Protein AF-A0A1Y1W2U8-F1 (afdb_monomer_lite)

Secondary structure (DSSP, 8-state):
-----------------------PPPP---EE-TT--S-SSPPEE-SSSEEEEE--HHHHHHHHHHHHH-GGGGGGSPPEEEEEEETTEEEEEEE-TTTT-SSEEEEEEEE-S--S-TT--HHHHHHHHHHHHTSHHHHHSEEEEEEEEEEGGGTEEEEE-HHHHHH--HHHHHHHHHHHTB-SS-B-TTHHHHHHHHHHHHHHHHHT-TT---SS-EEEEEEE-

Foldseek 3Di:
DDDDDDDDDDDDDDDPPPPPDPPPPDDQDWAWDPPDFFDDFTWTDRDLFKIWTWDDPVVVVVLVCCVPPQVLCPVQDWDFPDWDDDPPTITGMTTDPCSPAPAKKKWKKWFALAFADPPHPPVRRVVRNVLSVQACCNVPRIWTAKTWAAAPVVRDIDIDHRVNRSVDDPVVRVVVVQVSQDNNVDGVCVCVVVVVVVVVSNVVSVVPDPPDDHHRHIRMDIDHD

pLDDT: mean 89.33, std 16.59, range [31.64, 98.75]

Organism: NCBI:txid61395

Sequence (225 aa):
MDVSGDELGQPWLDEEATFHGPVTPPSLALTPFVNQVGGHTPFLKFSGSAICKPMNERERAFYEAVDYLHRDLYRFVPSCLGVVNVTTHQFILMSDLTASMRRPCILDLKMGTRQHGVNAPAKKVVSQTIKCAATTSKELGVRMCGLQVYKADRNRFLFQDKYYGRSLNKFTFQRSLLEFLDNGETVFAYLIPALLVKLRSLYRTVEQMHGFRFFGSSLLLVYDG

Structure (mmCIF, N/CA/C/O backbone):
data_AF-A0A1Y1W2U8-F1
#
_entry.id   AF-A0A1Y1W2U8-F1
#
loop_
_atom_site.group_PDB
_atom_site.id
_atom_site.type_symbol
_atom_site.label_atom_id
_atom_site.label_alt_id
_atom_site.label_comp_id
_atom_site.label_asym_id
_atom_site.label_entity_id
_atom_site.label_seq_id
_atom_site.pdbx_PDB_ins_code
_atom_site.Cartn_x
_atom_site.Cartn_y
_atom_site.Cartn_z
_atom_site.occupancy
_atom_site.B_iso_or_equiv
_atom_site.auth_seq_id
_atom_site.auth_comp_id
_atom_site.auth_asym_id
_atom_site.auth_atom_id
_atom_site.pdbx_PDB_model_num
ATOM 1 N N . MET A 1 1 ? -32.022 78.544 -49.294 1.00 37.06 1 MET A N 1
ATOM 2 C CA . MET A 1 1 ? -32.020 79.659 -48.332 1.00 37.06 1 MET A CA 1
ATOM 3 C C . MET A 1 1 ? -31.590 79.070 -47.001 1.00 37.06 1 MET A C 1
ATOM 5 O O . MET A 1 1 ? -32.339 78.270 -46.462 1.00 37.06 1 MET A O 1
ATOM 9 N N . ASP A 1 2 ? -30.316 79.264 -46.639 1.00 31.64 2 ASP A N 1
ATOM 10 C CA . ASP A 1 2 ? -29.862 79.914 -45.389 1.00 31.64 2 ASP A CA 1
ATOM 11 C C . ASP A 1 2 ? -30.892 79.972 -44.231 1.00 31.64 2 ASP A C 1
ATOM 13 O O . ASP A 1 2 ? -32.041 80.321 -44.478 1.00 31.64 2 ASP A O 1
ATOM 17 N N . VAL A 1 3 ? -30.599 79.719 -42.947 1.00 35.75 3 VAL A N 1
ATOM 18 C CA . VAL A 1 3 ? -29.365 79.845 -42.140 1.00 35.75 3 VAL A CA 1
ATOM 19 C C . VAL A 1 3 ? -29.547 79.042 -40.823 1.00 35.75 3 VAL A C 1
ATOM 21 O O . VAL A 1 3 ? -30.685 78.831 -40.410 1.00 35.75 3 VAL A O 1
ATOM 24 N N . SER A 1 4 ? -28.426 78.722 -40.148 1.00 36.69 4 SER A N 1
ATOM 25 C CA . SER A 1 4 ? -28.206 78.610 -38.674 1.00 36.69 4 SER A CA 1
ATOM 26 C C . SER A 1 4 ? -29.020 77.567 -37.884 1.00 36.69 4 SER A C 1
ATOM 28 O O . SER A 1 4 ? -30.240 77.586 -37.895 1.00 36.69 4 SER A O 1
ATOM 30 N N . GLY A 1 5 ? -28.444 76.627 -37.130 1.00 35.59 5 GLY A N 1
ATOM 31 C CA . GLY A 1 5 ? -27.203 76.694 -36.356 1.00 35.59 5 GLY A CA 1
ATOM 32 C C . GLY A 1 5 ? -27.474 77.332 -34.994 1.00 35.59 5 GLY A C 1
ATOM 33 O O . GLY A 1 5 ? -27.320 78.538 -34.885 1.00 35.59 5 GLY A O 1
ATOM 34 N N . ASP A 1 6 ? -27.873 76.527 -34.005 1.00 39.47 6 ASP A N 1
ATOM 35 C CA . ASP A 1 6 ? -27.791 76.879 -32.585 1.00 39.47 6 ASP A CA 1
ATOM 36 C C . ASP A 1 6 ? -27.517 75.634 -31.730 1.00 39.47 6 ASP A C 1
ATOM 38 O O . ASP A 1 6 ? -27.919 74.509 -32.038 1.00 39.47 6 ASP A O 1
ATOM 42 N N . GLU A 1 7 ? -26.727 75.883 -30.699 1.00 41.50 7 GLU A N 1
ATOM 43 C CA . GLU A 1 7 ? -25.855 74.980 -29.968 1.00 41.50 7 GLU A CA 1
ATOM 44 C C . GLU A 1 7 ? -26.491 74.315 -28.731 1.00 41.50 7 GLU A C 1
ATOM 46 O O . GLU A 1 7 ? -27.342 74.877 -28.051 1.00 41.50 7 GLU A O 1
ATOM 51 N N . LEU A 1 8 ? -25.912 73.154 -28.397 1.00 38.06 8 LEU A N 1
ATOM 52 C CA . LEU A 1 8 ? -25.635 72.624 -27.052 1.00 38.06 8 LEU A CA 1
ATOM 53 C C . LEU A 1 8 ? -26.800 72.181 -26.146 1.00 38.06 8 LEU A C 1
ATOM 55 O O . LEU A 1 8 ? -27.427 72.948 -25.424 1.00 38.06 8 LEU A O 1
ATOM 59 N N . GLY A 1 9 ? -26.907 70.855 -26.028 1.00 34.41 9 GLY A N 1
ATOM 60 C CA . GLY A 1 9 ? -27.528 70.174 -24.895 1.00 34.41 9 GLY A CA 1
ATOM 61 C C . GLY A 1 9 ? -27.227 68.676 -24.912 1.00 34.41 9 GLY A C 1
ATOM 62 O O . GLY A 1 9 ? -28.060 67.890 -25.349 1.00 34.41 9 GLY A O 1
ATOM 63 N N . GLN A 1 10 ? -26.035 68.267 -24.464 1.00 43.19 10 GLN A N 1
ATOM 64 C CA . GLN A 1 10 ? -25.821 66.881 -24.028 1.00 43.19 10 GLN A CA 1
ATOM 65 C C . GLN A 1 10 ? -26.338 66.723 -22.598 1.00 43.19 10 GLN A C 1
ATOM 67 O O . GLN A 1 10 ? -26.112 67.598 -21.761 1.00 43.19 10 GLN A O 1
ATOM 72 N N . PRO A 1 11 ? -26.959 65.579 -22.296 1.00 40.44 11 PRO A N 1
ATOM 73 C CA . PRO A 1 11 ? -26.415 64.788 -21.199 1.00 40.44 11 PRO A CA 1
ATOM 74 C C . PRO A 1 11 ? -26.248 63.322 -21.613 1.00 40.44 11 PRO A C 1
ATOM 76 O O . PRO A 1 11 ? -27.219 62.609 -21.852 1.00 40.44 11 PRO A O 1
ATOM 79 N N . TRP A 1 12 ? -24.994 62.876 -21.661 1.00 40.62 12 TRP A N 1
ATOM 80 C CA . TRP A 1 12 ? -24.642 61.464 -21.544 1.00 40.62 12 TRP A CA 1
ATOM 81 C C . TRP A 1 12 ? -24.777 61.056 -20.076 1.00 40.62 12 TRP A C 1
ATOM 83 O O . TRP A 1 12 ? -23.964 61.492 -19.269 1.00 40.62 12 TRP A O 1
ATOM 93 N N . LEU A 1 13 ? -25.792 60.259 -19.752 1.00 35.19 13 LEU A N 1
ATOM 94 C CA . LEU A 1 13 ? -25.965 59.479 -18.516 1.00 35.19 13 LEU A CA 1
ATOM 95 C C . LEU A 1 13 ? -26.968 58.365 -18.877 1.00 35.19 13 LEU A C 1
ATOM 97 O O . LEU A 1 13 ? -28.013 58.678 -19.438 1.00 35.19 13 LEU A O 1
ATOM 101 N N . ASP A 1 14 ? -26.816 57.067 -18.656 1.00 40.28 14 ASP A N 1
ATOM 102 C CA . ASP A 1 14 ? -25.755 56.206 -18.157 1.00 40.28 14 ASP A CA 1
ATOM 103 C C . ASP A 1 14 ? -26.109 54.818 -18.723 1.00 40.28 14 ASP A C 1
ATOM 105 O O . ASP A 1 14 ? -27.101 54.218 -18.311 1.00 40.28 14 ASP A O 1
ATOM 109 N N . GLU A 1 15 ? -25.340 54.283 -19.669 1.00 47.16 15 GLU A N 1
ATOM 110 C CA . GLU A 1 15 ? -25.237 52.826 -19.783 1.00 47.16 15 GLU A CA 1
ATOM 111 C C . GLU A 1 15 ? -23.940 52.454 -19.077 1.00 47.16 15 GLU A C 1
ATOM 113 O O . GLU A 1 15 ? -22.875 52.357 -19.690 1.00 47.16 15 GLU A O 1
ATOM 118 N N . GLU A 1 16 ? -24.020 52.290 -17.752 1.00 43.59 16 GLU A N 1
ATOM 119 C CA . GLU A 1 16 ? -23.020 51.527 -17.014 1.00 43.59 16 GLU A CA 1
ATOM 120 C C . GLU A 1 16 ? -23.028 50.103 -17.579 1.00 43.59 16 GLU A C 1
ATOM 122 O O . GLU A 1 16 ? -23.722 49.202 -17.101 1.00 43.59 16 GLU A O 1
ATOM 127 N N . ALA A 1 17 ? -22.234 49.890 -18.628 1.00 48.28 17 ALA A N 1
ATOM 128 C CA . ALA A 1 17 ? -21.710 48.584 -18.945 1.00 48.28 17 ALA A CA 1
ATOM 129 C C . ALA A 1 17 ? -20.953 48.138 -17.696 1.00 48.28 17 ALA A C 1
ATOM 131 O O . ALA A 1 17 ? -19.820 48.555 -17.447 1.00 48.28 17 ALA A O 1
ATOM 132 N N . THR A 1 18 ? -21.624 47.339 -16.870 1.00 47.94 18 THR A N 1
ATOM 133 C CA . THR A 1 18 ? -21.031 46.667 -15.725 1.00 47.94 18 THR A CA 1
ATOM 134 C C . THR A 1 18 ? -19.864 45.856 -16.261 1.00 47.94 18 THR A C 1
ATOM 136 O O . THR A 1 18 ? -20.018 44.782 -16.840 1.00 47.94 18 THR A O 1
ATOM 139 N N . PHE A 1 19 ? -18.665 46.423 -16.131 1.00 46.22 19 PHE A N 1
ATOM 140 C CA . PHE A 1 19 ? -17.428 45.744 -16.449 1.00 46.22 19 PHE A CA 1
ATOM 141 C C . PHE A 1 19 ? -17.278 44.639 -15.411 1.00 46.22 19 PHE A C 1
ATOM 143 O O . PHE A 1 19 ? -16.719 44.829 -14.330 1.00 46.22 19 PHE A O 1
ATOM 150 N N . HIS A 1 20 ? -17.833 43.471 -15.724 1.00 58.91 20 HIS A N 1
ATOM 151 C CA . HIS A 1 20 ? -17.454 42.235 -15.077 1.00 58.91 20 HIS A CA 1
ATOM 152 C C . HIS A 1 20 ? -15.973 42.047 -15.397 1.00 58.91 20 HIS A C 1
ATOM 154 O O . HIS A 1 20 ? -15.611 41.563 -16.471 1.00 58.91 20 HIS A O 1
ATOM 160 N N . GLY A 1 21 ? -15.116 42.518 -14.484 1.00 55.78 21 GLY A N 1
ATOM 161 C CA . GLY A 1 21 ? -13.679 42.285 -14.544 1.00 55.78 21 GLY A CA 1
ATOM 162 C C . GLY A 1 21 ? -13.411 40.802 -14.797 1.00 55.78 21 GLY A C 1
ATOM 163 O O . GLY A 1 21 ? -14.279 39.977 -14.497 1.00 55.78 21 GLY A O 1
ATOM 164 N N . PRO A 1 22 ? -12.253 40.446 -15.378 1.00 57.22 22 PRO A N 1
ATOM 165 C CA . PRO A 1 22 ? -11.980 39.078 -15.792 1.00 57.22 22 PRO A CA 1
ATOM 166 C C . PRO A 1 22 ? -12.278 38.136 -14.629 1.00 57.22 22 PRO A C 1
ATOM 168 O O . PRO A 1 22 ? -11.577 38.151 -13.617 1.00 57.22 22 PRO A O 1
ATOM 171 N N . VAL A 1 23 ? -13.359 37.360 -14.759 1.00 61.88 23 VAL A N 1
ATOM 172 C CA . VAL A 1 23 ? -13.699 36.313 -13.805 1.00 61.88 23 VAL A CA 1
ATOM 173 C C . VAL A 1 23 ? -12.530 35.357 -13.889 1.00 61.88 23 VAL A C 1
ATOM 175 O O . VAL A 1 23 ? -12.350 34.679 -14.903 1.00 61.88 23 VAL A O 1
ATOM 178 N N . THR A 1 24 ? -11.676 35.370 -12.869 1.00 58.66 24 THR A N 1
ATOM 179 C CA . THR A 1 24 ? -10.588 34.411 -12.763 1.00 58.66 24 THR A CA 1
ATOM 180 C C . THR A 1 24 ? -11.232 33.041 -12.926 1.00 58.66 24 THR A C 1
ATOM 182 O O . THR A 1 24 ? -12.163 32.734 -12.171 1.00 58.66 24 THR A O 1
ATOM 185 N N . PRO A 1 25 ? -10.827 32.238 -13.929 1.00 63.81 25 PRO A N 1
ATOM 186 C CA . PRO A 1 25 ? -11.424 30.930 -14.110 1.00 63.81 25 PRO A CA 1
ATOM 187 C C . PRO A 1 25 ? -11.318 30.180 -12.781 1.00 63.81 25 PRO A C 1
ATOM 189 O O . PRO A 1 25 ? -10.289 30.311 -12.104 1.00 63.81 25 PRO A O 1
ATOM 192 N N . PRO A 1 26 ? -12.370 29.453 -12.368 1.00 69.81 26 PRO A N 1
ATOM 193 C CA . PRO A 1 26 ? -12.377 28.769 -11.086 1.00 69.81 26 PRO A CA 1
ATOM 194 C C . PRO A 1 26 ? -11.112 27.919 -10.971 1.00 69.81 26 PRO A C 1
ATOM 196 O O . PRO A 1 26 ? -10.864 27.026 -11.783 1.00 69.81 26 PRO A O 1
ATOM 199 N N . SER A 1 27 ? -10.269 28.246 -9.993 1.00 70.94 27 SER A N 1
ATOM 200 C CA . SER A 1 27 ? -9.036 27.514 -9.751 1.00 70.94 27 SER A CA 1
ATOM 201 C C . SER A 1 27 ? -9.364 26.256 -8.954 1.00 70.94 27 SER A C 1
ATOM 203 O O . SER A 1 27 ? -10.002 26.302 -7.902 1.00 70.94 27 SER A O 1
ATOM 205 N N . LEU A 1 28 ? -8.944 25.098 -9.462 1.00 77.38 28 LEU A N 1
ATOM 206 C CA . LEU A 1 28 ? -9.060 23.847 -8.724 1.00 77.38 28 LEU A CA 1
ATOM 207 C C . LEU A 1 28 ? -7.866 23.725 -7.773 1.00 77.38 28 LEU A C 1
ATOM 209 O O . LEU A 1 28 ? -6.750 23.421 -8.198 1.00 77.38 28 LEU A O 1
ATOM 213 N N . ALA A 1 29 ? -8.092 23.980 -6.486 1.00 82.25 29 ALA A N 1
ATOM 214 C CA . ALA A 1 29 ? -7.057 23.836 -5.472 1.00 82.25 29 ALA A CA 1
ATOM 215 C C . ALA A 1 29 ? -6.732 22.352 -5.235 1.00 82.25 29 ALA A C 1
ATOM 217 O O . ALA A 1 29 ? -7.566 21.588 -4.751 1.00 82.25 29 ALA A O 1
ATOM 218 N N . LEU A 1 30 ? -5.496 21.956 -5.541 1.00 87.75 30 LEU A N 1
ATOM 219 C CA . LEU A 1 30 ? -4.964 20.647 -5.174 1.00 87.75 30 LEU A CA 1
ATOM 220 C C . LEU A 1 30 ? -4.423 20.710 -3.744 1.00 87.75 30 LEU A C 1
ATOM 222 O O . LEU A 1 30 ? -3.499 21.472 -3.460 1.00 87.75 30 LEU A O 1
ATOM 226 N N . THR A 1 31 ? -4.979 19.903 -2.844 1.00 91.25 31 THR A N 1
ATOM 227 C CA . THR A 1 31 ? -4.549 19.839 -1.437 1.00 91.25 31 THR A CA 1
ATOM 228 C C . THR A 1 31 ? -3.797 18.537 -1.149 1.00 91.25 31 THR A C 1
ATOM 230 O O . THR A 1 31 ? -3.933 17.574 -1.902 1.00 91.25 31 THR A O 1
ATOM 233 N N . PRO A 1 32 ? -2.968 18.451 -0.096 1.00 93.69 32 PRO A N 1
ATOM 234 C CA . PRO A 1 32 ? -2.307 17.195 0.257 1.00 93.69 32 PRO A CA 1
ATOM 235 C C . PRO A 1 32 ? -3.313 16.077 0.577 1.00 93.69 32 PRO A C 1
ATOM 237 O O . PRO A 1 32 ? -4.256 16.282 1.342 1.00 93.69 32 PRO A O 1
ATOM 240 N N . PHE A 1 33 ? -3.105 14.876 0.031 1.00 94.94 33 PHE A N 1
ATOM 241 C CA . PHE A 1 33 ? -3.892 13.702 0.411 1.00 94.94 33 PHE A CA 1
ATOM 242 C C . PHE A 1 33 ? -3.390 13.133 1.745 1.00 94.94 33 PHE A C 1
ATOM 244 O O . PHE A 1 33 ? -2.257 12.666 1.847 1.00 94.94 33 PHE A O 1
ATOM 251 N N . VAL A 1 34 ? -4.241 13.167 2.772 1.00 93.56 34 VAL A N 1
ATOM 252 C CA . VAL A 1 34 ? -3.845 12.859 4.160 1.00 93.56 34 VAL A CA 1
ATOM 253 C C . VAL A 1 34 ? -3.847 11.367 4.503 1.00 93.56 34 VAL A C 1
ATOM 255 O O . VAL A 1 34 ? -3.173 10.958 5.439 1.00 93.56 34 VAL A O 1
ATOM 258 N N . ASN A 1 35 ? -4.539 10.538 3.718 1.00 94.75 35 ASN A N 1
ATOM 259 C CA . ASN A 1 35 ? -4.662 9.092 3.941 1.00 94.75 35 ASN A CA 1
ATOM 260 C C . ASN A 1 35 ? -3.538 8.288 3.251 1.00 94.75 35 ASN A C 1
ATOM 262 O O . ASN A 1 35 ? -3.699 7.120 2.893 1.00 94.75 35 ASN A O 1
ATOM 266 N N . GLN A 1 36 ? -2.381 8.914 3.025 1.00 94.38 36 GLN A N 1
ATOM 267 C CA . GLN A 1 36 ? -1.207 8.254 2.467 1.00 94.38 36 GLN A CA 1
ATOM 268 C C . GLN A 1 36 ? -0.312 7.704 3.583 1.00 94.38 36 GLN A C 1
ATOM 270 O O . GLN A 1 36 ? 0.461 8.436 4.192 1.00 94.38 36 GLN A O 1
ATOM 275 N N . VAL A 1 37 ? -0.342 6.386 3.791 1.00 94.81 37 VAL A N 1
ATOM 276 C CA . VAL A 1 37 ? 0.501 5.726 4.810 1.00 94.81 37 VAL A CA 1
ATOM 277 C C . VAL A 1 37 ? 1.868 5.275 4.288 1.00 94.81 37 VAL A C 1
ATOM 279 O O . VAL A 1 37 ? 2.776 4.997 5.068 1.00 94.81 37 VAL A O 1
ATOM 282 N N . GLY A 1 38 ? 2.032 5.186 2.966 1.00 90.50 38 GLY A N 1
ATOM 283 C CA . GLY A 1 38 ? 3.219 4.636 2.316 1.00 90.50 38 GLY A CA 1
ATOM 284 C C . GLY A 1 38 ? 3.587 5.351 1.016 1.00 90.50 38 GLY A C 1
ATOM 285 O O . GLY A 1 38 ? 2.840 6.163 0.471 1.00 90.50 38 GLY A O 1
ATOM 286 N N . GLY A 1 39 ? 4.777 5.044 0.499 1.00 87.94 39 GLY A N 1
ATOM 287 C CA . GLY A 1 39 ? 5.320 5.667 -0.711 1.00 87.94 39 GLY A CA 1
ATOM 288 C C . GLY A 1 39 ? 6.285 6.823 -0.437 1.00 87.94 39 GLY A C 1
ATOM 289 O O . GLY A 1 39 ? 6.591 7.164 0.702 1.00 87.94 39 GLY A O 1
ATOM 290 N N . HIS A 1 40 ? 6.861 7.355 -1.514 1.00 85.19 40 HIS A N 1
ATOM 291 C CA . HIS A 1 40 ? 7.846 8.446 -1.466 1.00 85.19 40 HIS A CA 1
ATOM 292 C C . HIS A 1 40 ? 7.324 9.742 -2.076 1.00 85.19 40 HIS A C 1
ATOM 294 O O . HIS A 1 40 ? 7.802 10.815 -1.728 1.00 85.19 40 HIS A O 1
ATOM 300 N N . THR A 1 41 ? 6.381 9.617 -3.001 1.00 89.69 41 THR A N 1
ATOM 301 C CA . THR A 1 41 ? 5.806 10.733 -3.731 1.00 89.69 41 THR A CA 1
ATOM 302 C C . THR A 1 41 ? 4.463 11.067 -3.094 1.00 89.69 41 THR A C 1
ATOM 304 O O . THR A 1 41 ? 3.653 10.144 -2.956 1.00 89.69 41 THR A O 1
ATOM 307 N N . PRO A 1 42 ? 4.227 12.323 -2.686 1.00 92.06 42 PRO A N 1
ATOM 308 C CA . PRO A 1 42 ? 2.945 12.721 -2.130 1.00 92.06 42 PRO A CA 1
ATOM 309 C C . PRO A 1 42 ? 1.846 12.623 -3.192 1.00 92.06 42 PRO A C 1
ATOM 311 O O . PRO A 1 42 ? 2.065 12.979 -4.353 1.00 92.06 42 PRO A O 1
ATOM 314 N N . PHE A 1 43 ? 0.669 12.149 -2.791 1.00 94.12 43 PHE A N 1
ATOM 315 C CA . PHE A 1 43 ? -0.551 12.305 -3.580 1.00 94.12 43 PHE A CA 1
ATOM 316 C C . PHE A 1 43 ? -1.207 13.651 -3.264 1.00 94.12 43 PHE A C 1
ATOM 318 O O . PHE A 1 43 ? -1.153 14.142 -2.134 1.00 94.12 43 PHE A O 1
ATOM 325 N N . LEU A 1 44 ? -1.858 14.230 -4.267 1.00 94.75 44 LEU A N 1
ATOM 326 C CA . LEU A 1 44 ? -2.678 15.425 -4.110 1.00 94.75 44 LEU A CA 1
ATOM 327 C C . LEU A 1 44 ? -4.149 15.047 -4.264 1.00 94.75 44 LEU A C 1
ATOM 329 O O . LEU A 1 44 ? -4.498 14.226 -5.105 1.00 94.75 44 LEU A O 1
ATOM 333 N N . LYS A 1 45 ? -5.030 15.634 -3.469 1.00 94.62 45 LYS A N 1
ATOM 334 C CA . LYS A 1 45 ? -6.476 15.501 -3.603 1.00 94.62 45 LYS A CA 1
ATOM 335 C C . LYS A 1 45 ? -6.937 16.375 -4.769 1.00 94.62 45 LYS A C 1
ATOM 337 O O . LYS A 1 45 ? -6.655 17.569 -4.791 1.00 94.62 45 LYS A O 1
ATOM 342 N N . PHE A 1 46 ? -7.615 15.763 -5.739 1.00 92.75 46 PHE A N 1
ATOM 343 C CA . PHE A 1 46 ? -8.168 16.453 -6.909 1.00 92.75 46 PHE A CA 1
ATOM 344 C C . PHE A 1 46 ? -9.642 16.803 -6.707 1.00 92.75 46 PHE A C 1
ATOM 346 O O . PHE A 1 46 ? -10.083 17.894 -7.046 1.00 92.75 46 PHE A O 1
ATOM 353 N N . SER A 1 47 ? -10.410 15.873 -6.140 1.00 92.31 47 SER A N 1
ATOM 354 C CA . SER A 1 47 ? -11.828 16.048 -5.822 1.00 92.31 47 SER A CA 1
ATOM 355 C C . SER A 1 47 ? -12.220 15.158 -4.641 1.00 92.31 47 S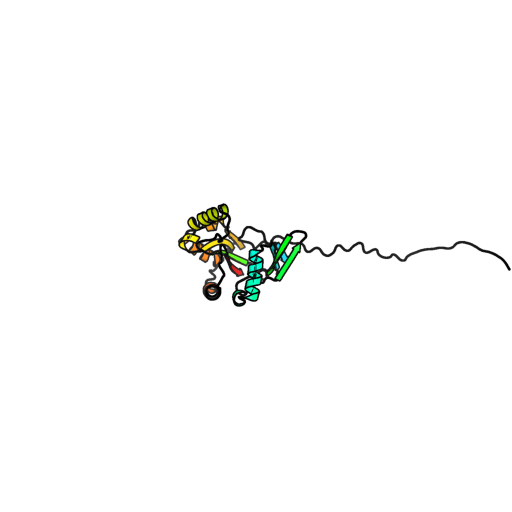ER A C 1
ATOM 357 O O . SER A 1 47 ? -11.392 14.409 -4.117 1.00 92.31 47 SER A O 1
ATOM 359 N N . GLY A 1 48 ? -13.497 15.172 -4.243 1.00 91.31 48 GLY A N 1
ATOM 360 C CA . GLY A 1 48 ? -14.024 14.278 -3.205 1.00 91.31 48 GLY A CA 1
ATOM 361 C C . GLY A 1 48 ? -13.738 12.791 -3.456 1.00 91.31 48 GLY A C 1
ATOM 362 O O . GLY A 1 48 ? -13.482 12.065 -2.501 1.00 91.31 48 GLY A O 1
ATOM 363 N N . SER A 1 49 ? -13.654 12.357 -4.717 1.00 94.50 49 SER A N 1
ATOM 364 C CA . SER A 1 49 ? -13.486 10.950 -5.114 1.00 94.50 49 SER A CA 1
ATOM 365 C C . SER A 1 49 ? -12.223 10.651 -5.928 1.00 94.50 49 SER A C 1
ATOM 367 O O . SER A 1 49 ? -12.013 9.499 -6.308 1.00 94.50 49 SER A O 1
ATOM 369 N N . ALA A 1 50 ? -11.368 11.646 -6.189 1.00 95.75 50 ALA A N 1
ATOM 370 C CA . ALA A 1 50 ? -10.176 11.471 -7.017 1.00 95.75 50 ALA A CA 1
ATOM 371 C C . ALA A 1 50 ? -8.915 12.097 -6.407 1.00 95.75 50 ALA A C 1
ATOM 373 O O . ALA A 1 50 ? -8.959 13.142 -5.748 1.00 95.75 50 ALA A O 1
ATOM 374 N N . ILE A 1 51 ? -7.777 11.457 -6.673 1.00 96.44 51 ILE A N 1
ATOM 375 C CA . ILE A 1 51 ? -6.433 11.888 -6.280 1.00 96.44 51 ILE A CA 1
ATOM 376 C C . ILE A 1 51 ? -5.508 11.953 -7.500 1.00 96.44 51 ILE A C 1
ATOM 378 O O . ILE A 1 51 ? -5.625 11.168 -8.437 1.00 96.44 51 ILE A O 1
ATOM 382 N N . CYS A 1 52 ? -4.556 12.875 -7.460 1.00 95.06 52 CYS A N 1
ATOM 383 C CA . CYS A 1 52 ? -3.473 13.029 -8.413 1.00 95.06 52 CYS A CA 1
ATOM 384 C C . CYS A 1 52 ? -2.202 12.390 -7.864 1.00 95.06 52 CYS A C 1
ATOM 386 O O . CYS A 1 52 ? -1.723 12.734 -6.778 1.00 95.06 52 CYS A O 1
ATOM 388 N N . LYS A 1 53 ? -1.606 11.512 -8.663 1.00 94.62 53 LYS A N 1
ATOM 389 C CA . LYS A 1 53 ? -0.259 10.996 -8.449 1.00 94.62 53 LYS A CA 1
ATOM 390 C C . LYS A 1 53 ? 0.676 11.601 -9.489 1.00 94.62 53 LYS A C 1
ATOM 392 O O . LYS A 1 53 ? 0.347 11.516 -10.672 1.00 94.62 53 LYS A O 1
ATOM 397 N N . PRO A 1 54 ? 1.835 12.171 -9.115 1.00 94.00 54 PRO A N 1
ATOM 398 C CA . PRO A 1 54 ? 2.819 12.599 -10.102 1.00 94.00 54 PRO A CA 1
ATOM 399 C C . PRO A 1 54 ? 3.159 11.466 -11.072 1.00 94.00 54 PRO A C 1
ATOM 401 O O . PRO A 1 54 ? 3.375 10.323 -10.656 1.00 94.00 54 PRO A O 1
ATOM 404 N N . MET A 1 55 ? 3.159 11.791 -12.361 1.00 92.19 55 MET A N 1
ATOM 405 C CA . MET A 1 55 ? 3.269 10.828 -13.446 1.00 92.19 55 MET A CA 1
ATOM 406 C C . MET A 1 55 ? 4.573 10.034 -13.369 1.00 92.19 55 MET A C 1
ATOM 408 O O . MET A 1 55 ? 5.665 10.582 -13.212 1.00 92.19 55 MET A O 1
ATOM 412 N N . ASN A 1 56 ? 4.456 8.722 -13.552 1.00 92.50 56 ASN A N 1
ATOM 413 C CA . ASN A 1 56 ? 5.574 7.848 -13.857 1.00 92.50 56 ASN A CA 1
ATOM 414 C C . ASN A 1 56 ? 5.247 7.088 -15.142 1.00 92.50 56 ASN A C 1
A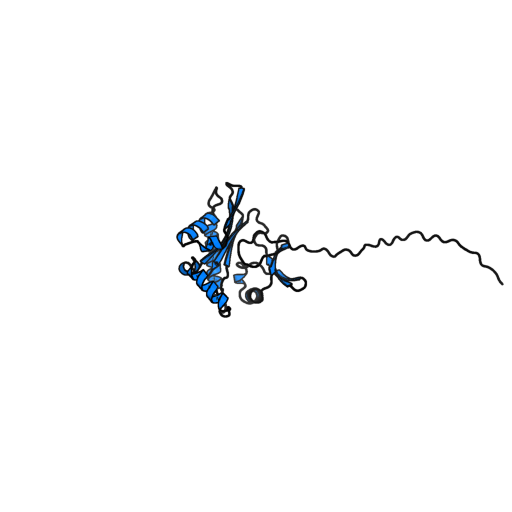TOM 416 O O . ASN A 1 56 ? 4.254 6.368 -15.187 1.00 92.50 56 ASN A O 1
ATOM 420 N N . GLU A 1 57 ? 6.092 7.208 -16.164 1.00 91.88 57 GLU A N 1
ATOM 421 C CA . GLU A 1 57 ? 5.839 6.612 -17.485 1.00 91.88 57 GLU A CA 1
ATOM 422 C C . GLU A 1 57 ? 5.610 5.097 -17.426 1.00 91.88 57 GLU A C 1
ATOM 424 O O . GLU A 1 57 ? 4.731 4.579 -18.107 1.00 91.88 57 GLU A O 1
ATOM 429 N N . ARG A 1 58 ? 6.344 4.376 -16.565 1.00 91.88 58 ARG A N 1
ATOM 430 C CA . ARG A 1 58 ? 6.162 2.923 -16.412 1.00 91.88 58 ARG A CA 1
ATOM 431 C C . ARG A 1 58 ? 4.840 2.580 -15.738 1.00 91.88 58 ARG A C 1
ATOM 433 O O . ARG A 1 58 ? 4.247 1.560 -16.060 1.00 91.88 58 ARG A O 1
ATOM 440 N N . GLU A 1 59 ? 4.401 3.403 -14.790 1.00 92.94 59 GLU A N 1
ATOM 441 C CA . GLU A 1 59 ? 3.108 3.220 -14.130 1.00 92.94 59 GLU A CA 1
ATOM 442 C C . GLU A 1 59 ? 1.950 3.539 -15.076 1.00 92.94 59 GLU A C 1
ATOM 444 O O . GLU A 1 59 ? 0.988 2.781 -15.129 1.00 92.94 59 GLU A O 1
ATOM 449 N N . ARG A 1 60 ? 2.070 4.596 -15.882 1.00 92.19 60 ARG A N 1
ATOM 450 C CA . ARG A 1 60 ? 1.103 4.905 -16.938 1.00 92.19 60 ARG A CA 1
ATOM 451 C C . ARG A 1 60 ? 0.994 3.771 -17.951 1.00 92.19 60 ARG A C 1
ATOM 453 O O . ARG A 1 60 ? -0.106 3.282 -18.179 1.00 92.19 60 ARG A O 1
ATOM 460 N N . ALA A 1 61 ? 2.126 3.319 -18.491 1.00 92.75 61 ALA A N 1
ATOM 461 C CA . ALA A 1 61 ? 2.157 2.207 -19.436 1.00 92.75 61 ALA A CA 1
ATOM 462 C C . ALA A 1 61 ? 1.572 0.923 -18.824 1.00 92.75 61 ALA A C 1
ATOM 464 O O . ALA A 1 61 ? 0.934 0.141 -19.519 1.00 92.75 61 ALA A O 1
ATOM 465 N N . PHE A 1 62 ? 1.746 0.712 -17.514 1.00 93.00 62 PHE A N 1
ATOM 466 C CA . PHE A 1 62 ? 1.093 -0.385 -16.807 1.00 93.00 62 PHE A CA 1
ATOM 467 C C . PHE A 1 62 ? -0.436 -0.242 -16.801 1.00 93.00 62 PHE A C 1
ATOM 469 O O . PHE A 1 62 ? -1.109 -1.211 -17.139 1.00 93.00 62 PHE A O 1
ATOM 476 N N . TYR A 1 63 ? -0.989 0.929 -16.465 1.00 92.69 63 TYR A N 1
ATOM 477 C CA . TYR A 1 63 ? -2.442 1.140 -16.511 1.00 92.69 63 TYR A CA 1
ATOM 478 C C . TYR A 1 63 ? -3.006 0.972 -17.927 1.00 92.69 63 TYR A C 1
ATOM 480 O O . TYR A 1 63 ? -4.014 0.293 -18.084 1.00 92.69 63 TYR A O 1
ATOM 488 N N . GLU A 1 64 ? -2.333 1.508 -18.948 1.00 90.88 64 GLU A N 1
ATOM 489 C CA . GLU A 1 64 ? -2.724 1.339 -20.358 1.00 90.88 64 GLU A CA 1
ATOM 490 C C . GLU A 1 64 ? -2.674 -0.143 -20.788 1.00 90.88 64 GLU A C 1
ATOM 492 O O . GLU A 1 64 ? -3.592 -0.645 -21.435 1.00 90.88 64 GLU A O 1
ATOM 497 N N . ALA A 1 65 ? -1.641 -0.887 -20.379 1.00 90.94 65 ALA A N 1
ATOM 498 C CA . ALA A 1 65 ? -1.519 -2.306 -20.705 1.00 90.94 65 ALA A CA 1
ATOM 499 C C . ALA A 1 65 ? -2.551 -3.175 -19.971 1.00 90.94 65 ALA A C 1
ATOM 501 O O . ALA A 1 65 ? -3.078 -4.120 -20.554 1.00 90.94 65 ALA A O 1
ATOM 502 N N . VAL A 1 66 ? -2.860 -2.870 -18.706 1.00 90.12 66 VAL A N 1
ATOM 503 C CA . VAL A 1 66 ? -3.945 -3.539 -17.968 1.00 90.12 66 VAL A CA 1
ATOM 504 C C . VAL A 1 66 ? -5.279 -3.301 -18.662 1.00 90.12 66 VAL A C 1
ATOM 506 O O . VAL A 1 66 ? -6.060 -4.244 -18.792 1.00 90.12 66 VAL A O 1
ATOM 509 N N . ASP A 1 67 ? -5.495 -2.080 -19.155 1.00 86.69 67 ASP A N 1
ATOM 510 C CA . ASP A 1 67 ? -6.728 -1.691 -19.830 1.00 86.69 67 ASP A CA 1
ATOM 511 C C . ASP A 1 67 ? -7.002 -2.522 -21.091 1.00 86.69 67 ASP A C 1
ATOM 513 O O . ASP A 1 67 ? -8.110 -3.014 -21.340 1.00 86.69 67 ASP A O 1
ATOM 517 N N . TYR A 1 68 ? -5.932 -2.756 -21.846 1.00 86.44 68 TYR A N 1
ATOM 518 C CA . TYR A 1 68 ? -5.982 -3.476 -23.106 1.00 86.44 68 TYR A CA 1
ATOM 519 C C . TYR A 1 68 ? -5.903 -5.007 -22.950 1.00 86.44 68 TYR A C 1
ATOM 521 O O . TYR A 1 68 ? -6.603 -5.727 -23.659 1.00 86.44 68 TYR A O 1
ATOM 529 N N . LEU A 1 69 ? -5.072 -5.521 -22.032 1.00 87.12 69 LEU A N 1
ATOM 530 C CA . LEU A 1 69 ? -4.689 -6.945 -21.986 1.00 87.12 69 LEU A CA 1
ATOM 531 C C . LEU A 1 69 ? -5.219 -7.719 -20.774 1.00 87.12 69 LEU A C 1
ATOM 533 O O . LEU A 1 69 ? -5.352 -8.939 -20.848 1.00 87.12 69 LEU A O 1
ATOM 537 N N . HIS A 1 70 ? -5.491 -7.056 -19.646 1.00 87.25 70 HIS A N 1
ATOM 538 C CA . HIS A 1 70 ? -5.718 -7.733 -18.362 1.00 87.25 70 HIS A CA 1
ATOM 539 C C . HIS A 1 70 ? -6.866 -7.113 -17.562 1.00 87.25 70 HIS A C 1
ATOM 541 O O . HIS A 1 70 ? -6.710 -6.771 -16.389 1.00 87.25 70 HIS A O 1
ATOM 547 N N . ARG A 1 71 ? -8.051 -7.023 -18.176 1.00 87.12 71 ARG A N 1
ATOM 548 C CA . ARG A 1 71 ? -9.251 -6.437 -17.547 1.00 87.12 71 ARG A CA 1
ATOM 549 C C . ARG A 1 71 ? -9.643 -7.087 -16.217 1.00 87.12 71 ARG A C 1
ATOM 551 O O . ARG A 1 71 ? -10.195 -6.423 -15.343 1.00 87.12 71 ARG A O 1
ATOM 558 N N . ASP A 1 72 ? -9.316 -8.361 -16.012 1.00 89.44 72 ASP A N 1
ATOM 559 C CA . ASP A 1 72 ? -9.554 -9.040 -14.732 1.00 89.44 72 ASP A CA 1
ATOM 560 C C . ASP A 1 72 ? -8.794 -8.410 -13.557 1.00 89.44 72 ASP A C 1
ATOM 562 O O . ASP A 1 72 ? -9.232 -8.520 -12.408 1.00 89.44 72 ASP A O 1
ATOM 566 N N . LEU A 1 73 ? -7.704 -7.685 -13.831 1.00 92.94 73 LEU A N 1
ATOM 567 C CA . LEU A 1 73 ? -6.927 -6.981 -12.818 1.00 92.94 73 LEU A CA 1
ATOM 568 C C . LEU A 1 73 ? -7.577 -5.665 -12.365 1.00 92.94 73 LEU A C 1
ATOM 570 O O . LEU A 1 73 ? -7.259 -5.201 -11.271 1.00 92.94 73 LEU A O 1
ATOM 574 N N . TYR A 1 74 ? -8.510 -5.079 -13.131 1.00 90.94 74 TYR A N 1
ATOM 575 C CA . TYR A 1 74 ? -9.114 -3.778 -12.799 1.00 90.94 74 TYR A CA 1
ATOM 576 C C . TYR A 1 74 ? -9.720 -3.728 -11.401 1.00 90.94 74 TYR A C 1
ATOM 578 O O . TYR A 1 74 ? -9.627 -2.717 -10.721 1.00 90.94 74 TYR A O 1
ATOM 586 N N . ARG A 1 75 ? -10.308 -4.835 -10.936 1.00 92.06 75 ARG A N 1
ATOM 587 C CA . ARG A 1 75 ? -10.916 -4.900 -9.598 1.00 92.06 75 ARG A CA 1
ATOM 588 C C . ARG A 1 75 ? -9.893 -4.864 -8.452 1.00 92.06 75 ARG A C 1
ATOM 590 O O . ARG A 1 75 ? -10.286 -4.805 -7.290 1.00 92.06 75 ARG A O 1
ATOM 597 N N . PHE A 1 76 ? -8.600 -4.957 -8.765 1.00 95.81 76 PHE A N 1
ATOM 598 C CA . PHE A 1 76 ? -7.494 -5.004 -7.807 1.00 95.81 76 PHE A CA 1
ATOM 599 C C . PHE A 1 76 ? -6.533 -3.815 -7.911 1.00 95.81 76 PHE A C 1
ATOM 601 O O . PHE A 1 76 ? -5.590 -3.732 -7.123 1.00 95.81 76 PHE A O 1
ATOM 608 N N . VAL A 1 77 ? -6.757 -2.898 -8.852 1.00 94.94 77 VAL A N 1
ATOM 609 C CA . VAL A 1 77 ? -6.003 -1.646 -8.985 1.00 94.94 77 VAL A CA 1
ATOM 610 C C . VAL A 1 77 ? -6.966 -0.461 -8.878 1.00 94.94 77 VAL A C 1
ATOM 612 O O . VAL A 1 77 ? -8.138 -0.610 -9.214 1.00 94.94 77 VAL A O 1
ATOM 615 N N . PRO A 1 78 ? -6.531 0.717 -8.401 1.00 94.44 78 PRO A N 1
ATOM 616 C CA . PRO A 1 78 ? -7.388 1.896 -8.440 1.00 94.44 78 PRO A CA 1
ATOM 617 C C . PRO A 1 78 ? -7.729 2.263 -9.888 1.00 94.44 78 PRO A C 1
ATOM 619 O O . PRO A 1 78 ? -6.884 2.135 -10.777 1.00 94.44 78 PRO A O 1
ATOM 622 N N . SER A 1 79 ? -8.942 2.760 -10.123 1.00 92.50 79 SER A N 1
ATOM 623 C CA . SER A 1 79 ? -9.363 3.173 -11.460 1.00 92.50 79 SER A CA 1
ATOM 624 C C . SER A 1 79 ? -8.533 4.366 -11.921 1.00 92.50 79 SER A C 1
ATOM 626 O O . SER A 1 79 ? -8.520 5.405 -11.257 1.00 92.50 79 SER A O 1
ATOM 628 N N . CYS A 1 80 ? -7.855 4.223 -13.059 1.00 92.69 80 CYS A N 1
ATOM 629 C CA . CYS A 1 80 ? -7.214 5.336 -13.749 1.00 92.69 80 CYS A CA 1
ATOM 630 C C . CYS A 1 80 ? -8.302 6.167 -14.442 1.00 92.69 80 CYS A C 1
ATOM 632 O O . CYS A 1 80 ? -9.004 5.666 -15.314 1.00 92.69 80 CYS A O 1
ATOM 634 N N . LEU A 1 81 ? -8.466 7.419 -14.021 1.00 91.44 81 LEU A N 1
ATOM 635 C CA . LEU A 1 81 ? -9.495 8.337 -14.523 1.00 91.44 81 LEU A CA 1
ATOM 636 C C . LEU A 1 81 ? -8.983 9.217 -15.674 1.00 91.44 81 LEU A C 1
ATOM 638 O O . LEU A 1 81 ? -9.768 9.913 -16.310 1.00 91.44 81 LEU A O 1
ATOM 642 N N . GLY A 1 82 ? -7.671 9.210 -15.924 1.00 90.38 82 GLY A N 1
ATOM 643 C CA . GLY A 1 82 ? -7.034 9.961 -17.002 1.00 90.38 82 GLY A CA 1
ATOM 644 C C . GLY A 1 82 ? -5.712 10.602 -16.589 1.00 90.38 82 GLY A C 1
ATOM 645 O O . GLY A 1 82 ? -5.132 10.289 -15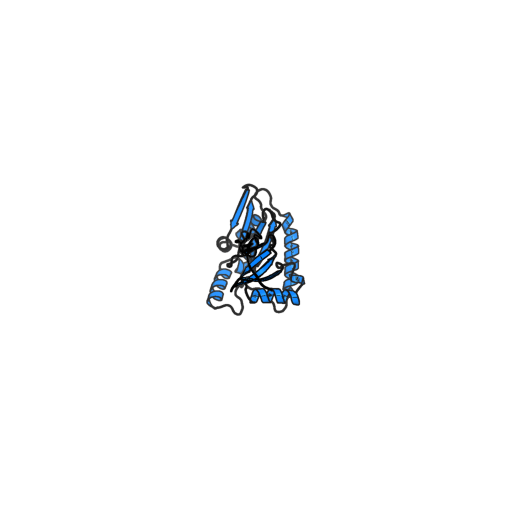.546 1.00 90.38 82 GLY A O 1
ATOM 646 N N . VAL A 1 83 ? -5.237 11.519 -17.431 1.00 91.19 83 VAL A N 1
ATOM 647 C CA . VAL A 1 83 ? -4.005 12.287 -17.216 1.00 91.19 83 VAL A CA 1
ATOM 648 C C . VAL A 1 83 ? -4.338 13.769 -17.155 1.00 91.19 83 VAL A C 1
ATOM 650 O O . VAL A 1 83 ? -5.031 14.283 -18.029 1.00 91.19 83 VAL A O 1
ATOM 653 N N . VAL A 1 84 ? -3.811 14.458 -16.145 1.00 90.38 84 VAL A N 1
ATOM 654 C CA . VAL A 1 84 ? -3.929 15.915 -16.011 1.00 90.38 84 VAL A CA 1
ATOM 655 C C . VAL A 1 84 ? -2.553 16.542 -16.198 1.00 90.38 84 VAL A C 1
ATOM 657 O O . VAL A 1 84 ? -1.581 16.124 -15.568 1.00 90.38 84 VAL A O 1
ATOM 660 N N . ASN A 1 85 ? -2.482 17.557 -17.058 1.00 89.25 85 ASN A N 1
ATOM 661 C CA . ASN A 1 85 ? -1.292 18.380 -17.251 1.00 89.25 85 ASN A CA 1
ATOM 662 C C . ASN A 1 85 ? -1.483 19.690 -16.482 1.00 89.25 85 ASN A C 1
ATOM 664 O O . ASN A 1 85 ? -2.384 20.465 -16.797 1.00 89.25 85 ASN A O 1
ATOM 668 N N . VAL A 1 86 ? -0.648 19.935 -15.475 1.00 85.06 86 VAL A N 1
ATOM 669 C CA . VAL A 1 86 ? -0.616 21.195 -14.726 1.00 85.06 86 VAL A CA 1
ATOM 670 C C . VAL A 1 86 ? 0.718 21.856 -15.023 1.00 85.06 86 VAL A C 1
ATOM 672 O O . VAL A 1 86 ? 1.755 21.374 -14.574 1.00 85.06 86 VAL A O 1
ATOM 675 N N . THR A 1 87 ? 0.682 22.934 -15.809 1.00 85.06 87 THR A N 1
ATOM 676 C CA . THR A 1 87 ? 1.870 23.640 -16.317 1.00 85.06 87 THR A CA 1
ATOM 677 C C . THR A 1 87 ? 2.876 22.680 -16.972 1.00 85.06 87 THR A C 1
ATOM 679 O O . THR A 1 87 ? 2.629 22.195 -18.072 1.00 85.06 87 THR A O 1
ATOM 682 N N . THR A 1 88 ? 3.989 22.380 -16.302 1.00 85.25 88 THR A N 1
ATOM 683 C CA . THR A 1 88 ? 5.071 21.493 -16.760 1.00 85.25 88 THR A CA 1
ATOM 684 C C . THR A 1 88 ? 5.041 20.102 -16.118 1.00 85.25 88 THR A C 1
ATOM 686 O O . THR A 1 88 ? 5.934 19.293 -16.360 1.00 85.25 88 THR A O 1
ATOM 689 N N . HIS A 1 89 ? 4.034 19.805 -15.295 1.00 88.25 89 HIS A N 1
ATOM 690 C CA . HIS A 1 89 ? 3.929 18.560 -14.539 1.00 88.25 89 HIS A CA 1
ATOM 691 C C . HIS A 1 89 ? 2.723 17.739 -14.993 1.00 88.25 89 HIS A C 1
ATOM 693 O O . HIS A 1 89 ? 1.617 18.253 -15.154 1.00 88.25 89 HIS A O 1
ATOM 699 N N . GLN A 1 90 ? 2.928 16.434 -15.152 1.00 92.69 90 GLN A N 1
ATOM 700 C CA . GLN A 1 90 ? 1.863 15.490 -15.475 1.00 92.69 90 GLN A CA 1
ATOM 701 C C . GLN A 1 90 ? 1.476 14.684 -14.240 1.00 92.69 90 GLN A C 1
ATOM 703 O O . GLN A 1 90 ? 2.331 14.310 -13.431 1.00 92.69 90 GLN A O 1
ATOM 708 N N . PHE A 1 91 ? 0.192 14.360 -14.132 1.00 94.19 91 PHE A N 1
ATOM 709 C CA . PHE A 1 91 ? -0.361 13.549 -13.057 1.00 94.19 91 PHE A CA 1
ATOM 710 C C . PHE A 1 91 ? -1.253 12.452 -13.628 1.00 94.19 91 PHE A C 1
ATOM 712 O O . PHE A 1 91 ? -2.014 12.692 -14.564 1.00 94.19 91 PHE A O 1
ATOM 719 N N . ILE A 1 92 ? -1.184 11.261 -13.038 1.00 94.19 92 ILE A N 1
ATOM 720 C CA . ILE A 1 92 ? -2.203 10.226 -13.217 1.00 94.19 92 ILE A CA 1
ATOM 721 C C . ILE A 1 92 ? -3.330 10.552 -12.239 1.00 94.19 92 ILE A C 1
ATOM 723 O O . ILE A 1 92 ? -3.089 10.663 -11.032 1.00 94.19 92 ILE A O 1
ATOM 727 N N . LEU A 1 93 ? -4.545 10.716 -12.757 1.00 94.94 93 LEU A N 1
ATOM 728 C CA . LEU A 1 93 ? -5.745 10.864 -11.947 1.00 94.94 93 LEU A CA 1
ATOM 729 C C . LEU A 1 93 ? -6.279 9.474 -11.605 1.00 94.94 93 LEU A C 1
ATOM 731 O O . LEU A 1 93 ? -6.461 8.637 -12.488 1.00 94.94 93 LEU A O 1
ATOM 735 N N . MET A 1 94 ? -6.516 9.214 -10.324 1.00 95.62 94 MET A N 1
ATOM 736 C CA . MET A 1 94 ? -6.926 7.902 -9.828 1.00 95.62 94 MET A CA 1
ATOM 737 C C . MET A 1 94 ? -8.097 8.027 -8.855 1.00 95.62 94 MET A C 1
ATOM 739 O O . MET A 1 94 ? -8.210 9.027 -8.143 1.00 95.62 94 MET A O 1
ATOM 743 N N . SER A 1 95 ? -8.947 7.002 -8.789 1.00 96.00 95 SER A N 1
ATOM 744 C CA . SER A 1 95 ? -10.004 6.914 -7.776 1.00 96.00 95 SER A CA 1
ATOM 745 C C . SER A 1 95 ? -9.421 6.898 -6.358 1.00 96.00 95 SER A C 1
ATOM 747 O O . SER A 1 95 ? -8.515 6.111 -6.069 1.00 96.00 95 SER A O 1
ATOM 749 N N . ASP A 1 96 ? -9.977 7.703 -5.458 1.00 96.88 96 ASP A N 1
ATOM 750 C CA . ASP A 1 96 ? -9.653 7.663 -4.033 1.00 96.88 96 ASP A CA 1
ATOM 751 C C . ASP A 1 96 ? -10.411 6.523 -3.341 1.00 96.88 96 ASP A C 1
ATOM 753 O O . ASP A 1 96 ? -11.623 6.592 -3.135 1.00 96.88 96 ASP A O 1
ATOM 757 N N . LEU A 1 97 ? -9.672 5.488 -2.937 1.00 96.50 97 LEU A N 1
ATOM 758 C CA . LEU A 1 97 ? -10.211 4.307 -2.254 1.00 96.50 97 LEU A CA 1
ATOM 759 C C . LEU A 1 97 ? -10.783 4.606 -0.859 1.00 96.50 97 LEU A C 1
ATOM 761 O O . LEU A 1 97 ? -11.451 3.752 -0.285 1.00 96.50 97 LEU A O 1
ATOM 765 N N . THR A 1 98 ? -10.508 5.789 -0.310 1.00 97.31 98 THR A N 1
ATOM 766 C CA . THR A 1 98 ? -10.930 6.218 1.031 1.00 97.31 98 THR A CA 1
ATOM 767 C C . THR A 1 98 ? -12.058 7.248 1.008 1.00 97.31 98 THR A C 1
ATOM 769 O O . THR A 1 98 ? -12.525 7.654 2.067 1.00 97.31 98 THR A O 1
ATOM 772 N N . ALA A 1 99 ? -12.527 7.656 -0.177 1.00 96.12 99 ALA A N 1
ATOM 773 C CA . ALA A 1 99 ? -13.454 8.778 -0.349 1.00 96.12 99 ALA A CA 1
ATOM 774 C C . ALA A 1 99 ? -14.762 8.657 0.448 1.00 96.12 99 ALA A C 1
ATOM 776 O O . ALA A 1 99 ? -15.294 9.663 0.909 1.00 96.12 99 ALA A O 1
ATOM 777 N N . SER A 1 100 ? -15.284 7.438 0.599 1.00 96.06 100 SER A N 1
ATOM 778 C CA . SER A 1 100 ? -16.540 7.163 1.306 1.00 96.06 100 SER A CA 1
ATOM 779 C C . SER A 1 100 ? -16.346 6.719 2.758 1.00 96.06 100 SER A C 1
ATOM 781 O O . SER A 1 100 ? -17.314 6.302 3.386 1.00 96.06 100 SER A O 1
ATOM 783 N N . MET A 1 101 ? -15.113 6.730 3.275 1.00 97.50 101 MET A N 1
ATOM 784 C CA . MET A 1 101 ? -14.784 6.193 4.597 1.00 97.50 101 MET A CA 1
ATOM 785 C C . MET A 1 101 ? -14.719 7.307 5.629 1.00 97.50 101 MET A C 1
ATOM 787 O O . MET A 1 101 ? -14.096 8.345 5.400 1.00 97.50 101 MET A O 1
ATOM 791 N N . ARG A 1 102 ? -15.315 7.079 6.800 1.00 96.81 102 ARG A N 1
ATOM 792 C CA . ARG A 1 102 ? -15.235 8.039 7.908 1.00 96.81 102 ARG A CA 1
ATOM 793 C C . ARG A 1 102 ? -13.915 7.911 8.664 1.00 96.81 102 ARG A C 1
ATOM 795 O O . ARG A 1 102 ? -13.366 8.907 9.131 1.00 96.81 102 ARG A O 1
ATOM 802 N N . ARG A 1 103 ? -13.434 6.682 8.823 1.00 97.94 103 ARG A N 1
ATOM 803 C CA . ARG A 1 103 ? -12.267 6.295 9.612 1.00 97.94 103 ARG A CA 1
ATOM 804 C C . ARG A 1 103 ? -11.433 5.270 8.840 1.00 97.94 103 ARG A C 1
ATOM 806 O O . ARG A 1 103 ? -11.360 4.109 9.233 1.00 97.94 103 ARG A O 1
ATOM 813 N N . PRO A 1 104 ? -10.794 5.683 7.733 1.00 98.12 104 PRO A N 1
ATOM 814 C CA . PRO A 1 104 ? -10.063 4.762 6.876 1.00 98.12 104 PRO A CA 1
ATOM 815 C C . PRO A 1 104 ? -8.887 4.127 7.627 1.00 98.12 104 PRO A C 1
ATOM 817 O O . PRO A 1 104 ? -7.942 4.810 8.031 1.00 98.12 104 PRO A O 1
ATOM 820 N N . CYS A 1 105 ? -8.936 2.808 7.780 1.00 98.56 105 CYS A N 1
ATOM 821 C CA . CYS A 1 105 ? -7.838 1.979 8.256 1.00 98.56 105 CYS A CA 1
ATOM 822 C C . CYS A 1 105 ? -7.083 1.430 7.044 1.00 98.56 105 CYS A C 1
ATOM 824 O O . CYS A 1 105 ? -7.675 0.783 6.183 1.00 98.56 105 CYS A O 1
ATOM 826 N N . ILE A 1 106 ? -5.778 1.693 6.961 1.00 98.69 106 ILE A N 1
ATOM 827 C CA . ILE A 1 106 ? -4.962 1.483 5.762 1.00 98.69 106 ILE A CA 1
ATOM 828 C C . ILE A 1 106 ? -3.672 0.754 6.132 1.00 98.69 106 ILE A C 1
ATOM 830 O O . ILE A 1 106 ? -2.951 1.169 7.037 1.00 98.69 106 ILE A O 1
ATOM 834 N N . LEU A 1 107 ? -3.342 -0.297 5.387 1.00 98.75 107 LEU A N 1
ATOM 835 C CA . LEU A 1 107 ? -2.096 -1.045 5.525 1.00 98.75 107 LEU A CA 1
ATOM 836 C C . LEU A 1 107 ? -1.426 -1.216 4.155 1.00 98.75 107 LEU A C 1
ATOM 838 O O . LEU A 1 107 ? -1.979 -1.847 3.255 1.00 98.75 107 LEU A O 1
ATOM 842 N N . ASP A 1 108 ? -0.214 -0.672 4.012 1.00 98.69 108 ASP A N 1
ATOM 843 C CA . ASP A 1 108 ? 0.640 -0.835 2.828 1.00 98.69 108 ASP A CA 1
ATOM 844 C C . ASP A 1 108 ? 1.623 -1.990 3.059 1.00 98.69 108 ASP A C 1
ATOM 846 O O . ASP A 1 108 ? 2.526 -1.916 3.905 1.00 98.69 108 ASP A O 1
ATOM 850 N N . LEU A 1 109 ? 1.452 -3.065 2.289 1.00 98.56 109 LEU A N 1
ATOM 851 C CA . LEU A 1 109 ? 2.318 -4.237 2.290 1.00 98.56 109 LEU A CA 1
ATOM 852 C C . LEU A 1 109 ? 3.132 -4.286 1.007 1.00 98.56 109 LEU A C 1
ATOM 854 O O . LEU A 1 109 ? 2.613 -4.580 -0.067 1.00 98.56 109 LEU A O 1
ATOM 858 N N . LYS A 1 110 ? 4.440 -4.066 1.112 1.00 98.06 110 LYS A N 1
ATOM 859 C CA . LYS A 1 110 ? 5.342 -4.196 -0.030 1.00 98.06 110 LYS A CA 1
ATOM 860 C C . LYS A 1 110 ? 5.679 -5.656 -0.287 1.00 98.06 110 LYS A C 1
ATOM 862 O O . LYS A 1 110 ? 6.182 -6.337 0.606 1.00 98.06 110 LYS A O 1
ATOM 867 N N . MET A 1 111 ? 5.466 -6.087 -1.526 1.00 97.88 111 MET A N 1
ATOM 868 C CA . MET A 1 111 ? 5.559 -7.487 -1.935 1.00 97.88 111 MET A CA 1
ATOM 869 C C . MET A 1 111 ? 6.909 -7.832 -2.574 1.00 97.88 111 MET A C 1
ATOM 871 O O . MET A 1 111 ? 7.602 -6.980 -3.141 1.00 97.88 111 MET A O 1
ATOM 875 N N . GLY A 1 112 ? 7.248 -9.118 -2.513 1.00 97.25 112 GLY A N 1
ATOM 876 C CA . GLY A 1 112 ? 8.383 -9.746 -3.173 1.00 97.25 112 GLY A CA 1
ATOM 877 C C . GLY A 1 112 ? 9.650 -9.832 -2.319 1.00 97.25 112 GLY A C 1
ATOM 878 O O . GLY A 1 112 ? 9.977 -8.936 -1.537 1.00 97.25 112 GLY A O 1
ATOM 879 N N . THR A 1 113 ? 10.413 -10.902 -2.555 1.00 97.25 113 THR A N 1
ATOM 880 C CA . THR A 1 113 ? 11.762 -11.142 -2.005 1.00 97.25 113 THR A CA 1
ATOM 881 C C . THR A 1 113 ? 12.850 -10.335 -2.724 1.00 97.25 113 THR A C 1
ATOM 883 O O . THR A 1 113 ? 13.967 -10.192 -2.228 1.00 97.25 113 THR A O 1
ATOM 886 N N . ARG A 1 114 ? 12.515 -9.753 -3.883 1.00 96.12 114 ARG A N 1
ATOM 887 C CA . ARG A 1 114 ? 13.347 -8.838 -4.669 1.00 96.12 114 ARG A CA 1
ATOM 888 C C . ARG A 1 114 ? 12.508 -7.646 -5.118 1.00 96.12 114 ARG A C 1
ATOM 890 O O . ARG A 1 114 ? 11.449 -7.818 -5.709 1.00 96.12 114 ARG A O 1
ATOM 897 N N . GLN A 1 115 ? 13.011 -6.433 -4.898 1.00 95.69 115 GLN A N 1
ATOM 898 C CA . GLN A 1 115 ? 12.233 -5.203 -5.130 1.00 95.69 115 GLN A CA 1
ATOM 899 C C . GLN A 1 115 ? 12.870 -4.210 -6.099 1.00 95.69 115 GLN A C 1
ATOM 901 O O . GLN A 1 115 ? 12.296 -3.152 -6.359 1.00 95.69 115 GLN A O 1
ATOM 906 N N . HIS A 1 116 ? 14.040 -4.541 -6.638 1.00 95.94 116 HIS A N 1
ATOM 907 C CA . HIS A 1 116 ? 14.627 -3.787 -7.734 1.00 95.94 116 HIS A CA 1
ATOM 908 C C . HIS A 1 116 ? 14.196 -4.375 -9.070 1.00 95.94 116 HIS A C 1
ATOM 910 O O . HIS A 1 116 ? 14.219 -5.591 -9.257 1.00 95.94 116 HIS A O 1
ATOM 916 N N . GLY A 1 117 ? 13.834 -3.496 -10.004 1.00 93.69 117 GLY A N 1
ATOM 917 C CA . GLY A 1 117 ? 13.563 -3.880 -11.385 1.00 93.69 117 GLY A CA 1
ATOM 918 C C . GLY A 1 117 ? 14.815 -4.388 -12.100 1.00 93.69 117 GLY A C 1
ATOM 919 O O . GLY A 1 117 ? 15.928 -4.305 -11.574 1.00 93.69 117 GLY A O 1
ATOM 920 N N . VAL A 1 118 ? 14.621 -4.925 -13.304 1.00 92.75 118 VAL A N 1
ATOM 921 C CA . VAL A 1 118 ? 15.710 -5.396 -14.180 1.00 92.75 118 VAL A CA 1
ATOM 922 C C . VAL A 1 118 ? 16.640 -4.235 -14.544 1.00 92.75 118 VAL A C 1
ATOM 924 O O . VAL A 1 118 ? 17.839 -4.321 -14.322 1.00 92.75 118 VAL A O 1
ATOM 927 N N . ASN A 1 119 ? 16.064 -3.100 -14.942 1.00 92.56 119 ASN A N 1
ATOM 928 C CA . ASN A 1 119 ? 16.805 -1.913 -15.386 1.00 92.56 119 ASN A CA 1
ATOM 929 C C . ASN A 1 119 ? 16.978 -0.882 -14.255 1.00 92.56 119 ASN A C 1
ATOM 931 O O . ASN A 1 119 ? 16.808 0.318 -14.467 1.00 92.56 119 ASN A O 1
ATOM 935 N N . ALA A 1 120 ? 17.163 -1.335 -13.012 1.00 93.88 120 ALA A N 1
ATOM 936 C CA . ALA A 1 120 ? 17.355 -0.434 -11.877 1.00 93.88 120 ALA A CA 1
ATOM 937 C C . ALA A 1 120 ? 18.826 0.027 -11.797 1.00 93.88 120 ALA A C 1
ATOM 939 O O . ALA A 1 120 ? 19.714 -0.812 -11.926 1.00 93.88 120 ALA A O 1
ATOM 940 N N . PRO A 1 121 ? 19.108 1.315 -11.512 1.00 96.25 121 PRO A N 1
ATOM 941 C CA . PRO A 1 121 ? 20.479 1.785 -11.303 1.00 96.25 121 PRO A CA 1
ATOM 942 C C . PRO A 1 121 ? 21.183 1.022 -10.175 1.00 96.25 121 PRO A C 1
ATOM 944 O O . PRO A 1 121 ? 20.540 0.689 -9.175 1.00 96.25 121 PRO A O 1
ATOM 947 N N . ALA A 1 122 ? 22.501 0.823 -10.271 1.00 97.62 122 ALA A N 1
ATOM 948 C CA . ALA A 1 122 ? 23.282 0.029 -9.311 1.00 97.62 122 ALA A CA 1
ATOM 949 C C . ALA A 1 122 ? 23.048 0.445 -7.845 1.00 97.62 122 ALA A C 1
ATOM 951 O O . ALA A 1 122 ? 22.752 -0.391 -6.992 1.00 97.62 122 ALA A O 1
ATOM 952 N N . LYS A 1 123 ? 23.043 1.755 -7.559 1.00 97.44 123 LYS A N 1
ATOM 953 C CA . LYS A 1 123 ? 22.728 2.294 -6.222 1.00 97.44 123 LYS A CA 1
ATOM 954 C C . LYS A 1 123 ? 21.348 1.850 -5.714 1.00 97.44 123 LYS A C 1
ATOM 956 O O . LYS A 1 123 ? 21.184 1.532 -4.534 1.00 97.44 123 LYS A O 1
ATOM 961 N N . LYS A 1 124 ? 20.342 1.822 -6.596 1.00 95.25 124 LYS A N 1
ATOM 962 C CA . LYS A 1 124 ? 18.975 1.390 -6.267 1.00 95.25 124 LYS A CA 1
ATOM 963 C C . LYS A 1 124 ? 18.913 -0.119 -6.037 1.00 95.25 124 LYS A C 1
ATOM 965 O O . LYS A 1 124 ? 18.270 -0.531 -5.074 1.00 95.25 124 LYS A O 1
ATOM 970 N N . VAL A 1 125 ? 19.618 -0.906 -6.857 1.00 97.75 125 VAL A N 1
ATOM 971 C CA . VAL A 1 125 ? 19.773 -2.359 -6.674 1.00 97.75 125 VAL A CA 1
ATOM 972 C C . VAL A 1 125 ? 20.345 -2.655 -5.291 1.00 97.75 125 VAL A C 1
ATOM 974 O O . VAL A 1 125 ? 19.667 -3.292 -4.491 1.00 97.75 125 VAL A O 1
ATOM 977 N N . VAL A 1 126 ? 21.517 -2.102 -4.963 1.00 98.12 126 VAL A N 1
ATOM 978 C CA . VAL A 1 126 ? 22.179 -2.300 -3.662 1.00 98.12 126 VAL A CA 1
ATOM 979 C C . VAL A 1 126 ? 21.251 -1.917 -2.508 1.00 98.12 126 VAL A C 1
ATOM 981 O O . VAL A 1 126 ? 21.006 -2.721 -1.609 1.00 98.12 126 VAL A O 1
ATOM 984 N N . SER A 1 127 ? 20.656 -0.720 -2.555 1.00 97.00 127 SER A N 1
ATOM 985 C CA . SER A 1 127 ? 19.77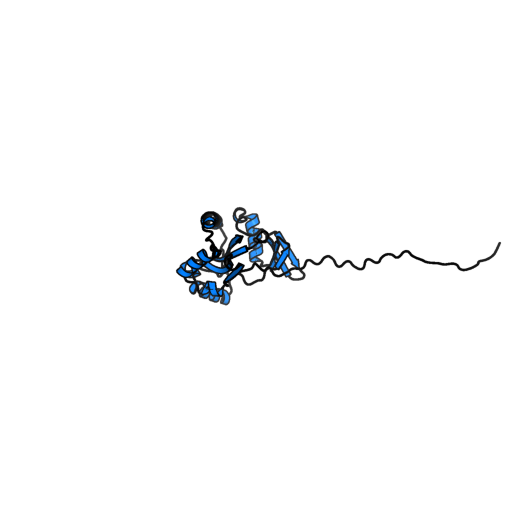0 -0.244 -1.487 1.00 97.00 127 SER A CA 1
ATOM 986 C C . SER A 1 127 ? 18.552 -1.148 -1.272 1.00 97.00 127 SER A C 1
ATOM 988 O O . SER A 1 127 ? 18.166 -1.408 -0.131 1.00 97.00 127 SER A O 1
ATOM 990 N N . GLN A 1 128 ? 17.908 -1.608 -2.348 1.00 97.00 128 GLN A N 1
ATOM 991 C CA . GLN A 1 128 ? 16.726 -2.463 -2.243 1.00 97.00 128 GLN A CA 1
ATOM 992 C C . GLN A 1 128 ? 17.085 -3.889 -1.826 1.00 97.00 128 GLN A C 1
ATOM 994 O O . GLN A 1 128 ? 16.326 -4.475 -1.058 1.00 97.00 128 GLN A O 1
ATOM 999 N N . THR A 1 129 ? 18.233 -4.417 -2.252 1.00 97.62 129 THR A N 1
ATOM 1000 C CA . THR A 1 129 ? 18.742 -5.721 -1.808 1.00 97.62 129 THR A CA 1
ATOM 1001 C C . THR A 1 129 ? 19.026 -5.722 -0.310 1.00 97.62 129 THR A C 1
ATOM 1003 O O . THR A 1 129 ? 18.512 -6.590 0.393 1.00 97.62 129 THR A O 1
ATOM 1006 N N . ILE A 1 130 ? 19.730 -4.706 0.206 1.00 98.00 130 ILE A N 1
ATOM 1007 C CA . ILE A 1 130 ? 19.988 -4.556 1.650 1.00 98.00 130 ILE A CA 1
ATOM 1008 C C . ILE A 1 130 ? 18.668 -4.489 2.428 1.00 98.00 130 ILE A C 1
ATOM 1010 O O . ILE A 1 130 ? 18.480 -5.215 3.399 1.00 98.00 130 ILE A O 1
ATOM 1014 N N . LYS A 1 131 ? 17.708 -3.672 1.971 1.00 96.69 131 LYS A N 1
ATOM 1015 C CA . LYS A 1 131 ? 16.384 -3.574 2.610 1.00 96.69 131 LYS A CA 1
ATOM 1016 C C . LYS A 1 131 ? 15.627 -4.898 2.590 1.00 96.69 131 LYS A C 1
ATOM 1018 O O . LYS A 1 131 ? 14.981 -5.223 3.576 1.00 96.69 131 LYS A O 1
ATOM 1023 N N . CYS A 1 132 ? 15.663 -5.647 1.488 1.00 97.44 132 CYS A N 1
ATOM 1024 C CA . CYS A 1 132 ? 15.003 -6.951 1.440 1.00 97.44 132 CYS A CA 1
ATOM 1025 C C . CYS A 1 132 ? 15.651 -7.912 2.436 1.00 97.44 132 CYS A C 1
ATOM 1027 O O . CYS A 1 132 ? 14.931 -8.548 3.193 1.00 97.44 132 CYS A O 1
ATOM 1029 N N . ALA A 1 133 ? 16.986 -7.947 2.483 1.00 97.94 133 ALA A N 1
ATOM 1030 C CA . ALA A 1 133 ? 17.738 -8.822 3.374 1.00 97.94 133 ALA A CA 1
ATOM 1031 C C . ALA A 1 133 ? 17.520 -8.524 4.864 1.00 97.94 133 ALA A C 1
ATOM 1033 O O . ALA A 1 133 ? 17.486 -9.457 5.659 1.00 97.94 133 ALA A O 1
ATOM 1034 N N . ALA A 1 134 ? 17.357 -7.249 5.223 1.00 97.75 134 ALA A N 1
ATOM 1035 C CA . ALA A 1 134 ? 17.215 -6.789 6.603 1.00 97.75 134 ALA A CA 1
ATOM 1036 C C . ALA A 1 134 ? 15.761 -6.732 7.109 1.00 97.75 134 ALA A C 1
ATOM 1038 O O . ALA A 1 134 ? 15.516 -6.193 8.181 1.00 97.75 134 ALA A O 1
ATOM 1039 N N . THR A 1 135 ? 14.783 -7.210 6.337 1.00 98.50 135 THR A N 1
ATOM 1040 C CA . THR A 1 135 ? 13.359 -7.138 6.705 1.00 98.50 135 THR A CA 1
ATOM 1041 C C . THR A 1 135 ? 12.660 -8.463 6.449 1.00 98.50 135 THR A C 1
ATOM 1043 O O . THR A 1 135 ? 13.202 -9.363 5.804 1.00 98.50 135 THR A O 1
ATOM 1046 N N . THR A 1 136 ? 11.395 -8.553 6.858 1.00 98.56 136 THR A N 1
ATOM 1047 C CA . THR A 1 136 ? 10.521 -9.692 6.553 1.00 98.56 136 THR A CA 1
ATOM 1048 C C . THR A 1 136 ? 10.357 -9.977 5.059 1.00 98.56 136 THR A C 1
ATOM 1050 O O . THR A 1 136 ? 9.942 -11.075 4.703 1.00 98.56 136 THR A O 1
ATOM 1053 N N . SER A 1 137 ? 10.753 -9.069 4.156 1.00 98.44 137 SER A N 1
ATOM 1054 C CA . SER A 1 137 ? 10.722 -9.335 2.713 1.00 98.44 137 SER A CA 1
ATOM 1055 C C . SER A 1 137 ? 11.573 -10.537 2.299 1.00 98.44 137 SER A C 1
ATOM 1057 O O . SER A 1 137 ? 11.161 -11.244 1.386 1.00 98.44 137 SER A O 1
ATOM 1059 N N . LYS A 1 138 ? 12.730 -10.789 2.932 1.00 97.75 138 LYS A N 1
ATOM 1060 C CA . LYS A 1 138 ? 13.580 -11.940 2.576 1.00 97.75 138 LYS A CA 1
ATOM 1061 C C . LYS A 1 138 ? 12.918 -13.271 2.930 1.00 97.75 138 LYS A C 1
ATOM 1063 O O . LYS A 1 138 ? 12.921 -14.172 2.102 1.00 97.75 138 LYS A O 1
ATOM 1068 N N . GLU A 1 139 ? 12.381 -13.382 4.142 1.00 97.56 139 GLU A N 1
ATOM 1069 C CA . GLU A 1 139 ? 11.824 -14.638 4.663 1.00 97.56 139 GLU A CA 1
ATOM 1070 C C . GLU A 1 139 ? 10.368 -14.857 4.229 1.00 97.56 139 GLU A C 1
ATOM 1072 O O . GLU A 1 139 ? 10.001 -15.957 3.834 1.00 97.56 139 GLU A O 1
ATOM 1077 N N . LEU A 1 140 ? 9.538 -13.812 4.283 1.00 98.25 140 LEU A N 1
ATOM 1078 C CA . LEU A 1 140 ? 8.090 -13.906 4.063 1.00 98.25 140 LEU A CA 1
ATOM 1079 C C . LEU A 1 140 ? 7.653 -13.449 2.669 1.00 98.25 140 LEU A C 1
ATOM 1081 O O . LEU A 1 140 ? 6.486 -13.588 2.318 1.00 98.25 140 LEU A O 1
ATOM 1085 N N . GLY A 1 141 ? 8.543 -12.827 1.890 1.00 98.25 141 GLY A N 1
ATOM 1086 C CA . GLY A 1 141 ? 8.169 -12.216 0.613 1.00 98.25 141 GLY A CA 1
ATOM 1087 C C . GLY A 1 141 ? 7.262 -10.989 0.752 1.00 98.25 141 GLY A C 1
ATOM 1088 O O . GLY A 1 141 ? 6.691 -10.541 -0.239 1.00 98.25 141 GLY A O 1
ATOM 1089 N N . VAL A 1 142 ? 7.122 -10.426 1.956 1.00 98.50 142 VAL A N 1
ATOM 1090 C CA . VAL A 1 142 ? 6.298 -9.242 2.236 1.00 98.50 142 VAL A CA 1
ATOM 1091 C C . VAL A 1 142 ? 6.866 -8.452 3.412 1.00 98.50 142 VAL A C 1
ATOM 1093 O O . VAL A 1 142 ? 7.462 -9.032 4.314 1.00 98.50 142 VAL A O 1
ATOM 1096 N N . ARG A 1 143 ? 6.697 -7.124 3.415 1.00 98.19 143 ARG A N 1
ATOM 1097 C CA . ARG A 1 143 ? 6.914 -6.283 4.606 1.00 98.19 143 ARG A CA 1
ATOM 1098 C C . ARG A 1 143 ? 5.925 -5.127 4.695 1.00 98.19 143 ARG A C 1
ATOM 1100 O O . ARG A 1 143 ? 5.507 -4.600 3.667 1.00 98.19 143 ARG A O 1
ATOM 1107 N N . MET A 1 144 ? 5.650 -4.663 5.911 1.00 98.44 144 MET A N 1
ATOM 1108 C CA . MET A 1 144 ? 4.885 -3.435 6.136 1.00 98.44 144 MET A CA 1
ATOM 1109 C C . MET A 1 144 ? 5.695 -2.208 5.690 1.00 98.44 144 MET A C 1
ATOM 1111 O O . MET A 1 144 ? 6.892 -2.100 5.964 1.00 98.44 144 MET A O 1
ATOM 1115 N N . CYS A 1 145 ? 5.047 -1.282 4.988 1.00 97.88 145 CYS A N 1
ATOM 1116 C CA . CYS A 1 145 ? 5.609 0.016 4.610 1.00 97.88 145 CYS A CA 1
ATOM 1117 C C . CYS A 1 145 ? 4.835 1.212 5.176 1.00 97.88 145 CYS A C 1
ATOM 1119 O O . CYS A 1 145 ? 5.352 2.325 5.092 1.00 97.88 145 CYS A O 1
ATOM 1121 N N . GLY A 1 146 ? 3.661 0.976 5.757 1.00 98.19 146 GLY A N 1
ATOM 1122 C CA . GLY A 1 146 ? 2.848 1.977 6.432 1.00 98.19 146 GLY A CA 1
ATOM 1123 C C . GLY A 1 146 ? 1.578 1.361 7.009 1.00 98.19 146 GLY A C 1
ATOM 1124 O O . GLY A 1 146 ? 1.069 0.383 6.458 1.00 98.19 146 GLY A O 1
ATOM 1125 N N . LEU A 1 147 ? 1.085 1.933 8.100 1.00 98.50 147 LEU A N 1
ATOM 1126 C CA . LEU A 1 147 ? -0.133 1.534 8.795 1.00 98.50 147 LEU A CA 1
ATOM 1127 C C . LEU A 1 147 ? -0.836 2.781 9.345 1.00 98.50 147 LEU A C 1
ATOM 1129 O O . LEU A 1 147 ? -0.192 3.630 9.959 1.00 98.50 147 LEU A O 1
ATOM 1133 N N . GLN A 1 148 ? -2.151 2.834 9.178 1.00 98.50 148 GLN A N 1
ATOM 1134 C CA . GLN A 1 148 ? -3.072 3.738 9.858 1.00 98.50 148 GLN A CA 1
ATOM 1135 C C . GLN A 1 148 ? -4.255 2.900 10.340 1.00 98.50 148 GLN A C 1
ATOM 1137 O O . GLN A 1 148 ? -4.878 2.217 9.534 1.00 98.50 148 GLN A O 1
ATOM 1142 N N . VAL A 1 149 ? -4.563 2.924 11.634 1.00 98.50 149 VAL A N 1
ATOM 1143 C CA . VAL A 1 149 ? -5.698 2.183 12.212 1.00 98.50 149 VAL A CA 1
ATOM 1144 C C . VAL A 1 149 ? -6.429 3.093 13.172 1.00 98.50 149 VAL A C 1
ATOM 1146 O O . VAL A 1 149 ? -5.804 3.692 14.045 1.00 98.50 149 VAL A O 1
ATOM 1149 N N . TYR A 1 150 ? -7.740 3.208 13.028 1.00 98.56 150 TYR A N 1
ATOM 1150 C CA . TYR A 1 150 ? -8.550 3.915 14.001 1.00 98.56 150 TYR A CA 1
ATOM 1151 C C . TYR A 1 150 ? -8.711 3.077 15.274 1.00 98.56 150 TYR A C 1
ATOM 1153 O O . TYR A 1 150 ? -9.119 1.919 15.227 1.00 98.56 150 TYR A O 1
ATOM 1161 N N . LYS A 1 151 ? -8.381 3.681 16.415 1.00 98.50 151 LYS A N 1
ATOM 1162 C CA . LYS A 1 151 ? -8.521 3.106 17.750 1.00 98.50 151 LYS A CA 1
ATOM 1163 C C . LYS A 1 151 ? -9.722 3.744 18.445 1.00 98.50 151 LYS A C 1
ATOM 1165 O O . LYS A 1 151 ? -9.650 4.908 18.850 1.00 98.50 151 LYS A O 1
ATOM 1170 N N . ALA A 1 152 ? -10.823 2.997 18.514 1.00 98.06 152 ALA A N 1
ATOM 1171 C CA . ALA A 1 152 ? -12.103 3.410 19.081 1.00 98.06 152 ALA A CA 1
ATOM 1172 C C . ALA A 1 152 ? -11.989 3.701 20.582 1.00 98.06 152 ALA A C 1
ATOM 1174 O O . ALA A 1 152 ? -12.391 4.783 21.008 1.00 98.06 152 ALA A O 1
ATOM 1175 N N . ASP A 1 153 ? -11.292 2.830 21.320 1.00 97.75 153 ASP A N 1
ATOM 1176 C CA . ASP A 1 153 ? -11.012 2.956 22.760 1.00 97.75 153 ASP A CA 1
ATOM 1177 C C . ASP A 1 153 ? -10.360 4.301 23.142 1.00 97.75 153 ASP A C 1
ATOM 1179 O O . ASP A 1 153 ? -10.508 4.794 24.260 1.00 97.75 153 ASP A O 1
ATOM 1183 N N . ARG A 1 154 ? -9.622 4.915 22.209 1.00 97.25 154 ARG A N 1
ATOM 1184 C CA . ARG A 1 154 ? -8.861 6.162 22.411 1.00 97.25 154 ARG A CA 1
ATOM 1185 C C . ARG A 1 154 ? -9.304 7.311 21.515 1.00 97.25 154 ARG A C 1
ATOM 1187 O O . ARG A 1 154 ? -8.666 8.368 21.571 1.00 97.25 154 ARG A O 1
ATOM 1194 N N . ASN A 1 155 ? -10.313 7.092 20.670 1.00 97.31 155 ASN A N 1
ATOM 1195 C CA . ASN A 1 155 ? -10.805 8.026 19.655 1.00 97.31 155 ASN A CA 1
ATOM 1196 C C . ASN A 1 155 ? -9.672 8.699 18.847 1.00 97.31 155 ASN A C 1
ATOM 1198 O O . ASN A 1 155 ? -9.610 9.923 18.722 1.00 97.31 155 ASN A O 1
ATOM 1202 N N . ARG A 1 156 ? -8.708 7.910 18.355 1.00 97.81 156 ARG A N 1
ATOM 1203 C CA . ARG A 1 156 ? -7.562 8.429 17.583 1.00 97.81 156 ARG A CA 1
ATOM 1204 C C . ARG A 1 156 ? -7.023 7.405 16.597 1.00 97.81 156 ARG A C 1
ATOM 1206 O O . ARG A 1 156 ? -7.216 6.209 16.771 1.00 97.81 156 ARG A O 1
ATOM 1213 N N . PHE A 1 157 ? -6.264 7.861 15.609 1.00 98.31 157 PHE A N 1
ATOM 1214 C CA . PHE A 1 157 ? -5.521 6.964 14.728 1.00 98.31 157 PHE A CA 1
ATOM 1215 C C . PHE A 1 157 ? -4.169 6.566 15.332 1.00 98.31 157 PHE A C 1
ATOM 1217 O O . PHE A 1 157 ? -3.417 7.407 15.828 1.00 98.31 157 PHE A O 1
ATOM 1224 N N . LEU A 1 158 ? -3.850 5.277 15.250 1.00 98.06 158 LEU A N 1
ATOM 1225 C CA . LEU A 1 158 ? -2.503 4.743 15.389 1.00 98.06 158 LEU A CA 1
ATOM 1226 C C . LEU A 1 158 ? -1.820 4.770 14.020 1.00 98.06 158 LEU A C 1
ATOM 1228 O O . LEU A 1 158 ? -2.345 4.204 13.062 1.00 98.06 158 LEU A O 1
ATOM 1232 N N . PHE A 1 159 ? -0.631 5.364 13.955 1.00 98.19 159 PHE A N 1
ATOM 1233 C CA . PHE A 1 159 ? 0.197 5.401 12.754 1.00 98.19 159 PHE A CA 1
ATOM 1234 C C . PHE A 1 159 ? 1.498 4.635 12.974 1.00 98.19 159 PHE A C 1
ATOM 1236 O O . PHE A 1 159 ? 2.159 4.820 13.994 1.00 98.19 159 PHE A O 1
ATOM 1243 N N . GLN A 1 160 ? 1.883 3.807 12.004 1.00 98.06 160 GLN A N 1
ATOM 1244 C CA . GLN A 1 160 ? 3.220 3.219 11.939 1.00 98.06 160 GLN A CA 1
ATOM 1245 C C . GLN A 1 160 ? 3.810 3.445 10.557 1.00 98.06 160 GLN A C 1
ATOM 1247 O O . GLN A 1 160 ? 3.166 3.195 9.539 1.00 98.06 160 GLN A O 1
ATOM 1252 N N . ASP A 1 161 ? 5.049 3.914 10.516 1.00 97.62 161 ASP A N 1
ATOM 1253 C CA . ASP A 1 161 ? 5.716 4.240 9.268 1.00 97.62 161 ASP A CA 1
ATOM 1254 C C . ASP A 1 161 ? 6.557 3.070 8.724 1.00 97.62 161 ASP A C 1
ATOM 1256 O O . ASP A 1 161 ? 6.635 1.959 9.261 1.00 97.62 161 ASP A O 1
ATOM 1260 N N . LYS A 1 162 ? 7.246 3.337 7.616 1.00 96.38 162 LYS A N 1
ATOM 1261 C CA . LYS A 1 162 ? 8.151 2.375 6.984 1.00 96.38 162 LYS A CA 1
ATOM 1262 C C . LYS A 1 162 ? 9.353 1.984 7.846 1.00 96.38 162 LYS A C 1
ATOM 1264 O O . LYS A 1 162 ? 10.018 1.018 7.482 1.00 96.38 162 LYS A O 1
ATOM 1269 N N . TYR A 1 163 ? 9.732 2.759 8.861 1.00 97.56 163 TYR A N 1
ATOM 1270 C CA . TYR A 1 163 ? 10.856 2.433 9.738 1.00 97.56 163 TYR A CA 1
ATOM 1271 C C . TYR A 1 163 ? 10.411 1.448 10.812 1.00 97.56 163 TYR A C 1
ATOM 1273 O O . TYR A 1 163 ? 11.107 0.452 11.002 1.00 97.56 163 TYR A O 1
ATOM 1281 N N . TYR A 1 164 ? 9.215 1.632 11.380 1.00 98.31 164 TYR A N 1
ATOM 1282 C CA . TYR A 1 164 ? 8.569 0.594 12.186 1.00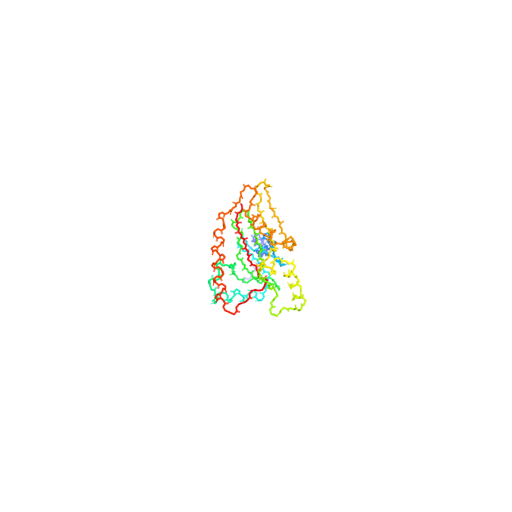 98.31 164 TYR A CA 1
ATOM 1283 C C . TYR A 1 164 ? 8.436 -0.707 11.388 1.00 98.31 164 TYR A C 1
ATOM 1285 O O . TYR A 1 164 ? 8.920 -1.750 11.809 1.00 98.31 164 TYR A O 1
ATOM 1293 N N . GLY A 1 165 ? 7.908 -0.647 10.161 1.00 98.12 165 GLY A N 1
ATOM 1294 C CA . GLY A 1 165 ? 7.780 -1.839 9.316 1.00 98.12 165 GLY A CA 1
ATOM 1295 C C . GLY A 1 165 ? 9.106 -2.559 9.011 1.00 98.12 165 GLY A C 1
ATOM 1296 O O . GLY A 1 165 ? 9.106 -3.761 8.746 1.00 98.12 165 GLY A O 1
ATOM 1297 N N . ARG A 1 166 ? 10.247 -1.854 9.062 1.00 97.69 166 ARG A N 1
ATOM 1298 C CA . ARG A 1 166 ? 11.588 -2.440 8.875 1.00 97.69 166 ARG A CA 1
ATOM 1299 C C . ARG A 1 166 ? 12.155 -3.088 10.135 1.00 97.69 166 ARG A C 1
ATOM 1301 O O . ARG A 1 166 ? 13.043 -3.918 9.988 1.00 97.69 166 ARG A O 1
ATOM 1308 N N . SER A 1 167 ? 11.693 -2.712 11.327 1.00 98.25 167 SER A N 1
ATOM 1309 C CA . SER A 1 167 ? 12.135 -3.331 12.583 1.00 98.25 167 SER A CA 1
ATOM 1310 C C . SER A 1 167 ? 11.391 -4.634 12.896 1.00 98.25 167 SER A C 1
ATOM 1312 O O . SER A 1 167 ? 11.765 -5.354 13.822 1.00 98.25 167 SER A O 1
ATOM 1314 N N . LEU A 1 168 ? 10.347 -4.959 12.126 1.00 98.50 168 LEU A N 1
ATOM 1315 C CA . LEU A 1 168 ? 9.556 -6.168 12.314 1.00 98.50 168 LEU A CA 1
ATOM 1316 C C . LEU A 1 168 ? 10.329 -7.435 11.927 1.00 98.50 168 LEU A C 1
ATOM 1318 O O . LEU A 1 168 ? 11.043 -7.485 10.925 1.00 98.50 168 LEU A O 1
ATOM 1322 N N . ASN A 1 169 ? 10.090 -8.494 12.696 1.00 98.12 169 ASN A N 1
ATOM 1323 C CA . ASN A 1 169 ? 10.423 -9.874 12.366 1.00 98.12 169 ASN A CA 1
ATOM 1324 C C . ASN A 1 169 ? 9.129 -10.646 12.052 1.00 98.12 169 ASN A C 1
ATOM 1326 O O . ASN A 1 169 ? 8.040 -10.074 12.070 1.00 98.12 169 ASN A O 1
ATOM 1330 N N . LYS A 1 170 ? 9.218 -11.949 11.772 1.00 97.94 170 LYS A N 1
ATOM 1331 C CA . LYS A 1 170 ? 8.048 -12.776 11.438 1.00 97.94 170 LYS A CA 1
ATOM 1332 C C . LYS A 1 170 ? 6.930 -12.723 12.485 1.00 97.94 170 LYS A C 1
ATOM 1334 O O . LYS A 1 170 ? 5.765 -12.559 12.126 1.00 97.94 170 LYS A O 1
ATOM 1339 N N . PHE A 1 171 ? 7.279 -12.827 13.765 1.00 98.19 171 PHE A N 1
ATOM 1340 C CA . PHE A 1 171 ? 6.308 -12.838 14.860 1.00 98.19 171 PHE A CA 1
ATOM 1341 C C . PHE A 1 171 ? 5.674 -11.462 15.065 1.00 98.19 171 PHE A C 1
ATOM 1343 O O . PHE A 1 171 ? 4.454 -11.351 15.190 1.00 98.19 171 PHE A O 1
ATOM 1350 N N . THR A 1 172 ? 6.479 -10.396 15.069 1.00 98.50 172 THR A N 1
ATOM 1351 C CA . THR A 1 172 ? 5.952 -9.037 15.248 1.00 98.50 172 THR A CA 1
ATOM 1352 C C . THR A 1 172 ? 5.187 -8.554 14.022 1.00 98.50 172 THR A C 1
ATOM 1354 O O . THR A 1 172 ? 4.193 -7.860 14.187 1.00 98.50 172 THR A O 1
ATOM 1357 N N . PHE A 1 173 ? 5.541 -9.004 12.815 1.00 98.62 173 PHE A N 1
ATOM 1358 C CA . PHE A 1 173 ? 4.749 -8.771 11.607 1.00 98.62 173 PHE A CA 1
ATOM 1359 C C . PHE A 1 173 ? 3.352 -9.387 11.708 1.00 98.62 173 PHE A C 1
ATOM 1361 O O . PHE A 1 173 ? 2.371 -8.703 11.433 1.00 98.62 173 PHE A O 1
ATOM 1368 N N . GLN A 1 174 ? 3.238 -10.639 12.167 1.00 98.06 174 GLN A N 1
ATOM 1369 C CA . GLN A 1 174 ? 1.934 -11.262 12.408 1.00 98.06 174 GLN A CA 1
ATOM 1370 C C . GLN A 1 174 ? 1.115 -10.476 13.440 1.00 98.06 174 GLN A C 1
ATOM 1372 O O . GLN A 1 174 ? -0.071 -10.235 13.221 1.00 98.06 174 GLN A O 1
ATOM 1377 N N . ARG A 1 175 ? 1.741 -10.025 14.536 1.00 97.94 175 ARG A N 1
ATOM 1378 C CA . ARG A 1 175 ? 1.071 -9.160 15.520 1.00 97.94 175 ARG A CA 1
ATOM 1379 C C . ARG A 1 175 ? 0.601 -7.848 14.902 1.00 97.94 175 ARG A C 1
ATOM 1381 O O . ARG A 1 175 ? -0.514 -7.434 15.177 1.00 97.94 175 ARG A O 1
ATOM 1388 N N . SER A 1 176 ? 1.387 -7.232 14.023 1.00 98.31 176 SER A N 1
ATOM 1389 C CA . SER A 1 176 ? 0.967 -6.017 13.323 1.00 98.31 176 SER A CA 1
ATOM 1390 C C . SER A 1 176 ? -0.216 -6.234 12.372 1.00 98.31 176 SER A C 1
ATOM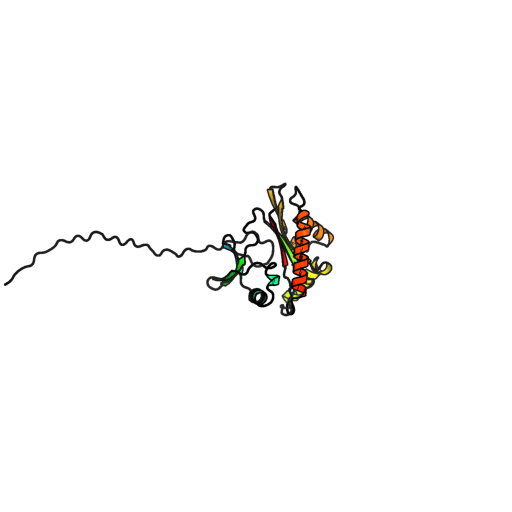 1392 O O . SER A 1 176 ? -1.001 -5.312 12.171 1.00 98.31 176 SER A O 1
ATOM 1394 N N . LEU A 1 177 ? -0.374 -7.428 11.788 1.00 98.25 177 LEU A N 1
ATOM 1395 C CA . LEU A 1 177 ? -1.573 -7.763 11.007 1.00 98.25 177 LEU A CA 1
ATOM 1396 C C . LEU A 1 177 ? -2.818 -7.893 11.895 1.00 98.25 177 LEU A C 1
ATOM 1398 O O . LEU A 1 177 ? -3.906 -7.526 11.462 1.00 98.25 177 LEU A O 1
ATOM 1402 N N . LEU A 1 178 ? -2.665 -8.396 13.123 1.00 97.56 178 LEU A N 1
ATOM 1403 C CA . LEU A 1 178 ? -3.754 -8.430 14.105 1.00 97.56 178 LEU A CA 1
ATOM 1404 C C . LEU A 1 178 ? -4.097 -7.019 14.592 1.00 97.56 178 LEU A C 1
ATOM 1406 O O . LEU A 1 178 ? -5.266 -6.658 14.594 1.00 97.56 178 LEU A O 1
ATOM 1410 N N . GLU A 1 179 ? -3.083 -6.201 14.892 1.00 98.00 179 GLU A N 1
ATOM 1411 C CA . GLU A 1 179 ? -3.235 -4.784 15.256 1.00 98.00 179 GLU A CA 1
ATOM 1412 C C . GLU A 1 179 ? -3.993 -3.999 14.177 1.00 98.00 179 GLU A C 1
ATOM 1414 O O . GLU A 1 179 ? -4.803 -3.134 14.495 1.00 98.00 179 GLU A O 1
ATOM 1419 N N . PHE A 1 180 ? -3.765 -4.323 12.897 1.00 98.62 180 PHE A N 1
ATOM 1420 C CA . PHE A 1 180 ? -4.499 -3.728 11.781 1.00 98.62 180 PHE A CA 1
ATOM 1421 C C . PHE A 1 180 ? -6.003 -4.009 11.825 1.00 98.62 180 PHE A C 1
ATOM 1423 O O . PHE A 1 180 ? -6.768 -3.184 11.343 1.00 98.62 180 PHE A O 1
ATOM 1430 N N . LEU A 1 181 ? -6.435 -5.141 12.384 1.00 98.44 181 LEU A N 1
ATOM 1431 C CA . LEU A 1 181 ? -7.842 -5.541 12.476 1.00 98.44 181 LEU A CA 1
ATOM 1432 C C . LEU A 1 181 ? -8.459 -5.245 13.847 1.00 98.44 181 LEU A C 1
ATOM 1434 O O . LEU A 1 181 ? -9.615 -5.585 14.066 1.00 98.44 181 LEU A O 1
ATOM 1438 N N . ASP A 1 182 ? -7.705 -4.664 14.772 1.00 98.25 182 ASP A N 1
ATOM 1439 C CA . ASP A 1 182 ? -8.137 -4.413 16.141 1.00 98.25 182 ASP A CA 1
ATOM 1440 C C . ASP A 1 182 ? -8.341 -2.912 16.358 1.00 98.25 182 ASP A C 1
ATOM 1442 O O . ASP A 1 182 ? -7.384 -2.132 16.308 1.00 98.25 182 ASP A O 1
ATOM 1446 N N . ASN A 1 183 ? -9.578 -2.495 16.629 1.00 97.94 183 ASN A N 1
ATOM 1447 C CA . ASN A 1 183 ? -9.889 -1.095 16.917 1.00 97.94 183 ASN A CA 1
ATOM 1448 C C . ASN A 1 183 ? -9.707 -0.730 18.407 1.00 97.94 183 ASN A C 1
ATOM 1450 O O . ASN A 1 183 ? -10.045 0.381 18.800 1.00 97.94 183 ASN A O 1
ATOM 1454 N N . GLY A 1 184 ? -9.180 -1.631 19.240 1.00 97.69 184 GLY A N 1
ATOM 1455 C CA . GLY A 1 184 ? -8.993 -1.449 20.683 1.00 97.69 184 GLY A CA 1
ATOM 1456 C C . GLY A 1 184 ? -10.188 -1.892 21.535 1.00 97.69 184 GLY A C 1
ATOM 1457 O O . GLY A 1 184 ? -10.012 -2.166 22.719 1.00 97.69 184 GLY A O 1
ATOM 1458 N N . GLU A 1 185 ? -11.378 -2.015 20.945 1.00 97.44 185 GLU A N 1
ATOM 1459 C CA . GLU A 1 185 ? -12.584 -2.539 21.603 1.00 97.44 185 GLU A CA 1
ATOM 1460 C C . GLU A 1 185 ? -12.971 -3.924 21.067 1.00 97.44 185 GLU A C 1
ATOM 1462 O O . GLU A 1 185 ? -13.523 -4.757 21.783 1.00 97.44 185 GLU A O 1
ATOM 1467 N N . THR A 1 186 ? -12.719 -4.184 19.784 1.00 96.50 186 THR A N 1
ATOM 1468 C CA . THR A 1 186 ? -13.066 -5.425 19.092 1.00 96.50 186 THR A CA 1
ATOM 1469 C C . THR A 1 186 ? -12.089 -5.701 17.955 1.00 96.50 186 THR A C 1
ATOM 1471 O O . THR A 1 186 ? -11.674 -4.810 17.214 1.00 96.50 186 THR A O 1
ATOM 1474 N N . VAL A 1 187 ? -11.794 -6.986 17.761 1.00 97.62 187 VAL A N 1
ATOM 1475 C CA . VAL A 1 187 ? -11.049 -7.476 16.601 1.00 97.62 187 VAL A CA 1
ATOM 1476 C C . VAL A 1 187 ? -12.018 -7.803 15.465 1.00 97.62 187 VAL A C 1
ATOM 1478 O O . VAL A 1 187 ? -12.876 -8.678 15.587 1.00 97.62 187 VAL A O 1
ATOM 1481 N N . PHE A 1 188 ? -11.848 -7.160 14.314 1.00 97.50 188 PHE A N 1
ATOM 1482 C CA . PHE A 1 188 ? -12.639 -7.353 13.097 1.00 97.50 188 PHE A CA 1
ATOM 1483 C C . PHE A 1 188 ? -12.232 -8.619 12.328 1.00 97.50 188 PHE A C 1
ATOM 1485 O O . PHE A 1 188 ? -11.984 -8.606 11.121 1.00 97.50 188 PHE A O 1
ATOM 1492 N N . ALA A 1 189 ? -12.195 -9.759 13.021 1.00 96.19 189 ALA A N 1
ATOM 1493 C CA . ALA A 1 189 ? -11.843 -11.055 12.441 1.00 96.19 189 ALA A CA 1
ATOM 1494 C C . ALA A 1 189 ? -12.780 -11.470 11.286 1.00 96.19 189 ALA A C 1
ATOM 1496 O O . ALA A 1 189 ? -12.364 -12.205 10.389 1.00 96.19 189 ALA A O 1
ATOM 1497 N N . TYR A 1 190 ? -14.012 -10.948 11.253 1.00 96.25 190 TYR A N 1
ATOM 1498 C CA . TYR A 1 190 ? -14.974 -11.163 10.165 1.00 96.25 190 TYR A CA 1
ATOM 1499 C C . TYR A 1 190 ? -14.486 -10.638 8.801 1.00 96.25 190 TYR A C 1
ATOM 1501 O O . TYR A 1 190 ? -14.970 -11.089 7.764 1.00 96.25 190 TYR A O 1
ATOM 1509 N N . LEU A 1 191 ? -13.505 -9.725 8.771 1.00 97.38 191 LEU A N 1
ATOM 1510 C CA . LEU A 1 191 ? -12.892 -9.242 7.530 1.00 97.38 191 LEU A CA 1
ATOM 1511 C C . LEU A 1 191 ? -11.934 -10.272 6.910 1.00 97.38 191 LEU A C 1
ATOM 1513 O O . LEU A 1 191 ? -11.701 -10.241 5.699 1.00 97.38 191 LEU A O 1
ATOM 1517 N N . ILE A 1 192 ? -11.391 -11.206 7.701 1.00 97.25 192 ILE A N 1
ATOM 1518 C CA . ILE A 1 192 ? -10.363 -12.158 7.253 1.00 97.25 192 ILE A CA 1
ATOM 1519 C C . ILE A 1 192 ? -10.859 -13.036 6.092 1.00 97.25 192 ILE A C 1
ATOM 1521 O O . ILE A 1 192 ? -10.158 -13.095 5.078 1.00 97.25 192 ILE A O 1
ATOM 1525 N N . PRO A 1 193 ? -12.046 -13.681 6.145 1.00 98.19 193 PRO A N 1
ATOM 1526 C CA . PRO A 1 193 ? -12.540 -14.472 5.019 1.00 98.19 193 PRO A CA 1
ATOM 1527 C C . PRO A 1 193 ? -12.650 -13.663 3.719 1.00 98.19 193 PRO A C 1
ATOM 1529 O O . PRO A 1 193 ? -12.189 -14.120 2.671 1.00 98.19 193 PRO A O 1
ATOM 1532 N N . ALA A 1 194 ? -13.183 -12.438 3.783 1.00 97.12 194 ALA A N 1
ATOM 1533 C CA . ALA A 1 194 ? -13.319 -11.564 2.619 1.00 97.12 194 ALA A CA 1
ATOM 1534 C C . ALA A 1 194 ? -11.952 -11.153 2.040 1.00 97.12 194 ALA A C 1
ATOM 1536 O O . ALA A 1 194 ? -11.760 -11.167 0.821 1.00 97.12 194 ALA A O 1
ATOM 1537 N N . LEU A 1 195 ? -10.978 -10.842 2.903 1.00 97.31 195 LEU A N 1
ATOM 1538 C CA . LEU A 1 195 ? -9.601 -10.557 2.496 1.00 97.31 195 LEU A CA 1
ATOM 1539 C C . LEU A 1 195 ? -8.953 -11.769 1.815 1.00 97.31 195 LEU A C 1
ATOM 1541 O O . LEU A 1 195 ? -8.358 -11.622 0.748 1.00 97.31 195 LEU A O 1
ATOM 1545 N N . LEU A 1 196 ? -9.106 -12.973 2.374 1.00 98.12 196 LEU A N 1
ATOM 1546 C CA . LEU A 1 196 ? -8.547 -14.198 1.796 1.00 98.12 196 LEU A CA 1
ATOM 1547 C C . LEU A 1 196 ? -9.135 -14.510 0.416 1.00 98.12 196 LEU A C 1
ATOM 1549 O O . LEU A 1 196 ? -8.394 -14.918 -0.479 1.00 98.12 196 LEU A O 1
ATOM 1553 N N . VAL A 1 197 ? -10.438 -14.293 0.213 1.00 98.19 197 VAL A N 1
ATOM 1554 C CA . VAL A 1 197 ? -11.076 -14.444 -1.106 1.00 98.19 197 VAL A CA 1
ATOM 1555 C C . VAL A 1 197 ? -10.464 -13.472 -2.118 1.00 98.19 197 VAL A C 1
ATOM 1557 O O . VAL A 1 197 ? -10.052 -13.899 -3.199 1.00 98.19 197 VAL A O 1
ATOM 1560 N N . LYS A 1 198 ? -10.326 -12.187 -1.758 1.00 97.75 198 LYS A N 1
ATOM 1561 C CA . LYS A 1 198 ? -9.713 -11.171 -2.632 1.00 97.75 198 LYS A CA 1
ATOM 1562 C C . LYS A 1 198 ? -8.257 -11.505 -2.964 1.00 97.75 198 LYS A C 1
ATOM 1564 O O . LYS A 1 198 ? -7.885 -11.467 -4.132 1.00 97.75 198 LYS A O 1
ATOM 1569 N N . LEU A 1 199 ? -7.455 -11.896 -1.971 1.00 98.06 199 LEU A N 1
ATOM 1570 C CA . LEU A 1 199 ? -6.046 -12.259 -2.162 1.00 98.06 199 LEU A CA 1
ATOM 1571 C C . LEU A 1 199 ? -5.880 -13.494 -3.056 1.00 98.06 199 LEU A C 1
ATOM 1573 O O . LEU A 1 199 ? -5.032 -13.490 -3.943 1.00 98.06 199 LEU A O 1
ATOM 1577 N N . ARG A 1 200 ? -6.708 -14.530 -2.872 1.00 98.31 200 ARG A N 1
ATOM 1578 C CA . ARG A 1 200 ? -6.693 -15.728 -3.731 1.00 98.31 200 ARG A CA 1
ATOM 1579 C C . ARG A 1 200 ? -7.103 -15.404 -5.166 1.00 98.31 200 ARG A C 1
ATOM 1581 O O . ARG A 1 200 ? -6.499 -15.922 -6.099 1.00 98.31 200 ARG A O 1
ATOM 1588 N N . SER A 1 201 ? -8.104 -14.545 -5.353 1.00 97.81 201 SER A N 1
ATOM 1589 C CA . SER A 1 201 ? -8.518 -14.114 -6.691 1.00 97.81 201 SER A CA 1
ATOM 1590 C C . SER A 1 201 ? -7.445 -13.263 -7.373 1.00 97.81 201 SER A C 1
ATOM 1592 O O . SER A 1 201 ? -7.183 -13.460 -8.559 1.00 97.81 201 SER A O 1
ATOM 1594 N N . LEU A 1 202 ? -6.795 -12.360 -6.633 1.00 97.69 202 LEU A N 1
ATOM 1595 C CA . LEU A 1 202 ? -5.674 -11.574 -7.142 1.00 97.69 202 LEU A CA 1
ATOM 1596 C C . LEU A 1 202 ? -4.499 -12.477 -7.528 1.00 97.69 202 LEU A C 1
ATOM 1598 O O . LEU A 1 202 ? -3.952 -12.320 -8.613 1.00 97.69 202 LEU A O 1
ATOM 1602 N N . TYR A 1 203 ? -4.148 -13.447 -6.676 1.00 97.19 203 TYR A N 1
ATOM 1603 C CA . TYR A 1 203 ? -3.097 -14.425 -6.961 1.00 97.19 203 TYR A CA 1
ATOM 1604 C C . TYR A 1 203 ? -3.343 -15.133 -8.298 1.00 97.19 203 TYR A C 1
ATOM 1606 O O . TYR A 1 203 ? -2.478 -15.091 -9.165 1.00 97.19 203 TYR A O 1
ATOM 1614 N N . ARG A 1 204 ? -4.545 -15.694 -8.497 1.00 96.81 204 ARG A N 1
ATOM 1615 C CA . ARG A 1 204 ? -4.916 -16.382 -9.748 1.00 96.81 204 ARG A CA 1
ATOM 1616 C C . ARG A 1 204 ? -4.832 -15.462 -10.965 1.00 96.81 204 ARG A C 1
ATOM 1618 O O . ARG A 1 204 ? -4.371 -15.885 -12.015 1.00 96.81 204 ARG A O 1
ATOM 1625 N N . THR A 1 205 ? -5.253 -14.206 -10.809 1.00 95.44 205 THR A N 1
ATOM 1626 C CA . THR A 1 205 ? -5.193 -13.210 -11.889 1.00 95.44 205 THR A CA 1
ATOM 1627 C C . THR A 1 205 ? -3.741 -12.922 -12.270 1.00 95.44 205 THR A C 1
ATOM 1629 O O . THR A 1 205 ? -3.383 -13.004 -13.437 1.00 95.44 205 THR A O 1
ATOM 1632 N N . VAL A 1 206 ? -2.881 -12.637 -11.286 1.00 94.94 206 VAL A N 1
ATOM 1633 C CA . VAL A 1 206 ? -1.466 -12.297 -11.513 1.00 94.94 206 VAL A CA 1
ATOM 1634 C C . VAL A 1 206 ? -0.659 -13.492 -12.025 1.00 94.94 206 VAL A C 1
ATOM 1636 O O . VAL A 1 206 ? 0.231 -13.305 -12.848 1.00 94.94 206 VAL A O 1
ATOM 1639 N N . GLU A 1 207 ? -0.971 -14.712 -11.584 1.00 95.12 207 GLU A N 1
ATOM 1640 C CA . GLU A 1 207 ? -0.325 -15.948 -12.053 1.00 95.12 207 GLU A CA 1
ATOM 1641 C C . GLU A 1 207 ? -0.509 -16.169 -13.565 1.00 95.12 207 GLU A C 1
ATOM 1643 O O . GLU A 1 207 ? 0.379 -16.708 -14.222 1.00 95.12 207 GLU A O 1
ATOM 1648 N N . GLN A 1 208 ? -1.617 -15.684 -14.132 1.00 92.44 208 GLN A N 1
ATOM 1649 C CA . GLN A 1 208 ? -1.933 -15.769 -15.562 1.00 92.44 208 GLN A CA 1
ATOM 1650 C C . GLN A 1 208 ? -1.374 -14.595 -16.390 1.00 92.44 208 GLN A C 1
ATOM 1652 O O . GLN A 1 208 ? -1.473 -14.594 -17.618 1.00 92.44 208 GLN A O 1
ATOM 1657 N N . MET A 1 209 ? -0.775 -13.579 -15.756 1.00 92.25 209 MET A N 1
ATOM 1658 C CA . MET A 1 209 ? -0.228 -12.411 -16.456 1.00 92.25 209 MET A CA 1
ATOM 1659 C C . MET A 1 209 ? 1.166 -12.696 -17.030 1.00 92.25 209 MET A C 1
ATOM 1661 O O . MET A 1 209 ? 2.198 -12.414 -16.413 1.00 92.25 209 MET A O 1
ATOM 1665 N N . HIS A 1 210 ? 1.211 -13.216 -18.254 1.00 89.69 210 HIS A N 1
ATOM 1666 C CA . HIS A 1 210 ? 2.464 -13.404 -18.986 1.00 89.69 210 HIS A CA 1
ATOM 1667 C C . HIS A 1 210 ? 3.080 -12.064 -19.415 1.00 89.69 210 HIS A C 1
ATOM 1669 O O . HIS A 1 210 ? 2.388 -11.152 -19.852 1.00 89.69 210 HIS A O 1
ATOM 1675 N N . GLY A 1 211 ? 4.404 -11.937 -19.294 1.00 89.44 211 GLY A N 1
ATOM 1676 C CA . GLY A 1 211 ? 5.129 -10.711 -19.659 1.00 89.44 211 GLY A CA 1
ATOM 1677 C C . GLY A 1 211 ? 5.164 -9.632 -18.570 1.00 89.44 211 GLY A C 1
ATOM 1678 O O . GLY A 1 211 ? 5.874 -8.639 -18.726 1.00 89.44 211 GLY A O 1
ATOM 1679 N N . PHE A 1 212 ? 4.489 -9.839 -17.434 1.00 91.44 212 PHE A N 1
ATOM 1680 C CA . PHE A 1 212 ? 4.503 -8.902 -16.310 1.00 91.44 212 PHE A CA 1
ATOM 1681 C C . PHE A 1 212 ? 5.408 -9.378 -15.178 1.00 91.44 212 PHE A C 1
ATOM 1683 O O . PHE A 1 212 ? 5.473 -10.556 -14.829 1.00 91.44 212 PHE A O 1
ATOM 1690 N N . ARG A 1 213 ? 6.100 -8.425 -14.548 1.00 93.31 213 ARG A N 1
ATOM 1691 C CA . ARG A 1 213 ? 6.797 -8.662 -13.284 1.00 93.31 213 ARG A CA 1
ATOM 1692 C C . ARG A 1 213 ? 6.743 -7.430 -12.397 1.00 93.31 213 ARG A C 1
ATOM 1694 O O . ARG A 1 213 ? 7.258 -6.368 -12.740 1.00 93.31 213 ARG A O 1
ATOM 1701 N N . PHE A 1 214 ? 6.154 -7.604 -11.223 1.00 94.38 214 PHE A N 1
ATOM 1702 C CA . PHE A 1 214 ? 5.941 -6.537 -10.255 1.00 94.38 214 PHE A CA 1
ATOM 1703 C C . PHE A 1 214 ? 7.122 -6.454 -9.288 1.00 94.38 214 PHE A C 1
ATOM 1705 O O . PHE A 1 214 ? 7.381 -7.380 -8.521 1.00 94.38 214 PHE A O 1
ATOM 1712 N N . PHE A 1 215 ? 7.854 -5.340 -9.319 1.00 95.00 215 PHE A N 1
ATOM 1713 C CA . PHE A 1 215 ? 8.995 -5.104 -8.434 1.00 95.00 215 PHE A CA 1
ATOM 1714 C C . PHE A 1 215 ? 8.717 -3.937 -7.503 1.00 95.00 215 PHE A C 1
ATOM 1716 O O . PHE A 1 215 ? 8.514 -2.810 -7.949 1.00 95.00 215 PHE A O 1
ATOM 1723 N N . GLY A 1 216 ? 8.756 -4.191 -6.195 1.00 91.75 216 GLY A N 1
ATOM 1724 C CA . GLY A 1 216 ? 8.549 -3.141 -5.199 1.00 91.75 216 GLY A CA 1
ATOM 1725 C C . GLY A 1 216 ? 7.131 -2.561 -5.186 1.00 91.75 216 GLY A C 1
ATOM 1726 O O . GLY A 1 216 ? 6.929 -1.537 -4.527 1.00 91.75 216 GLY A O 1
ATOM 1727 N N . SER A 1 217 ? 6.180 -3.206 -5.866 1.00 95.25 217 SER A N 1
ATOM 1728 C CA . SER A 1 217 ? 4.745 -2.940 -5.764 1.00 95.25 217 SER A CA 1
ATOM 1729 C C . SER A 1 217 ? 4.221 -3.306 -4.376 1.00 95.25 217 SER A C 1
ATOM 1731 O O . SER A 1 217 ? 4.861 -4.058 -3.629 1.00 95.25 217 SER A O 1
ATOM 1733 N N . SER A 1 218 ? 3.063 -2.759 -4.031 1.00 97.19 218 SER A N 1
ATOM 1734 C CA . SER A 1 218 ? 2.417 -2.997 -2.748 1.00 97.19 218 SER A CA 1
ATOM 1735 C C . SER A 1 218 ? 1.005 -3.541 -2.939 1.00 97.19 218 SER A C 1
ATOM 1737 O O . SER A 1 218 ? 0.349 -3.227 -3.928 1.00 97.19 218 SER A O 1
ATOM 1739 N N . LEU A 1 219 ? 0.546 -4.331 -1.972 1.00 97.81 219 LEU A N 1
ATOM 1740 C CA . LEU A 1 219 ? -0.872 -4.532 -1.709 1.00 97.81 219 LEU A CA 1
ATOM 1741 C C . LEU A 1 219 ? -1.308 -3.470 -0.705 1.00 97.81 219 LEU A C 1
ATOM 1743 O O . LEU A 1 219 ? -0.657 -3.298 0.326 1.00 97.81 219 LEU A O 1
ATOM 1747 N N . LEU A 1 220 ? -2.394 -2.767 -1.013 1.00 98.12 220 LEU A N 1
ATOM 1748 C CA . LEU A 1 220 ? -3.009 -1.811 -0.102 1.00 98.12 220 LEU A CA 1
ATOM 1749 C C . LEU A 1 220 ? -4.295 -2.426 0.446 1.00 98.12 220 LEU A C 1
ATOM 1751 O O . LEU A 1 220 ? -5.222 -2.712 -0.311 1.00 98.12 220 LEU A O 1
ATOM 1755 N N . LEU A 1 221 ? -4.330 -2.671 1.751 1.00 98.25 221 LEU A N 1
ATOM 1756 C CA . LEU A 1 221 ? -5.505 -3.184 2.444 1.00 98.25 221 LEU A CA 1
ATOM 1757 C C . LEU A 1 221 ? -6.206 -1.999 3.094 1.00 98.25 221 LEU A C 1
ATOM 1759 O O . LEU A 1 221 ? -5.555 -1.209 3.778 1.00 98.25 221 LEU A O 1
ATOM 1763 N N . VAL A 1 222 ? -7.512 -1.875 2.867 1.00 97.69 222 VAL A N 1
ATOM 1764 C CA . VAL A 1 222 ? -8.305 -0.741 3.348 1.00 97.69 222 VAL A CA 1
ATOM 1765 C C . VAL A 1 222 ? -9.664 -1.222 3.852 1.00 97.69 222 VAL A C 1
ATOM 1767 O O . VAL A 1 222 ? -10.290 -2.068 3.208 1.00 97.69 222 VAL A O 1
ATOM 1770 N N . TYR A 1 223 ? -10.115 -0.683 4.982 1.00 97.75 223 TYR A N 1
ATOM 1771 C CA . TYR A 1 223 ? -11.487 -0.802 5.484 1.00 97.75 223 TYR A CA 1
ATOM 1772 C C . TYR A 1 223 ? -11.878 0.462 6.271 1.00 97.75 223 TYR A C 1
ATOM 1774 O O . TYR A 1 223 ? -11.011 1.272 6.597 1.00 97.75 223 TYR A O 1
ATOM 1782 N N . ASP A 1 224 ? -13.170 0.640 6.558 1.00 97.56 224 ASP A N 1
ATOM 1783 C CA . ASP A 1 224 ? -13.663 1.733 7.409 1.00 97.56 224 ASP A CA 1
ATOM 1784 C C . ASP A 1 224 ? -13.814 1.252 8.862 1.00 97.56 224 ASP A C 1
ATOM 1786 O O . ASP A 1 224 ? -14.460 0.227 9.095 1.00 97.56 224 ASP A O 1
ATOM 1790 N N . GLY A 1 225 ? -13.152 1.933 9.804 1.00 93.56 225 GLY A N 1
ATOM 1791 C CA . GLY A 1 225 ? -12.982 1.509 11.202 1.00 93.56 225 GLY A CA 1
ATOM 1792 C C . GLY A 1 225 ? -14.010 2.016 12.202 1.00 93.56 225 GLY A C 1
ATOM 1793 O O . GLY A 1 225 ? -14.887 2.840 11.854 1.00 93.56 225 GLY A O 1
#

Radius of gyration: 27.52 Å; chains: 1; bounding box: 55×96×71 Å

InterPro domains:
  IPR005522 Inositol polyphosphate kinase [PF03770] (91-225)
  IPR005522 Inositol polyphosphate kinase [PTHR12400] (29-225)
  IPR038286 Inositol polyphosphate kinase superfamily [G3DSA:3.30.470.160] (47-225)